Protein AF-A0A8D4UTR4-F1 (afdb_monomer_lite)

Foldseek 3Di:
DDDDDDVVLVPPPPPDDDLVVVLVVCVVVDADAQPFLEEEEFEDDDLVVVLLVLLQVLLCVLVGGYHYQYCDPCNSVSVVNRLRHQFYEYQDADPVCQQVQQVSCVSSVHKYKYKYCNPRSANDQQDKMKIWIDDVVDGDIDIDHLVNLVDDHDHPCRQPVDCPPDPNNSVSRSLLSSLVRCVRSVVDPDSSVSSVSSVVSVVPD

Sequence (205 aa):
MPPFFTEEIMEMDWREETLESLLAYFNKNPKGTPWADIAVYYPAGEVLSAILKKAAMISEKSGLSVFLAPAGDDRPYYLREVFRCRSALWIVRSEEECGKTALFSSRMGRDGVSLYGRDDGGISLSGTNLLSFARKGDTGSTVFSADDLAFPKRSRDEEFSQAEKDEGIEKEQVLLYASLILFAGGKAGTLLGAADLARHYYMGH

Radius of gyration: 16.78 Å; chains: 1; bounding box: 34×41×45 Å

pLDDT: mean 80.29, std 15.5, range [30.42, 96.81]

Secondary structure (DSSP, 8-state):
------HHHHHS-TTS--HHHHHHHHHHS---S-S-SEEEEEE--HHHHHHHHHHHHHHHTTT--EEEEEESTTHHHHHHHHTTSSEEEEE-SSHHHHHHHHHHHHHTTSEEEEEE-SSTTPPPSSSEEEEEEEETTEEEEEEEEGGGGTPPP--HHHHHHHTTT-HHHHHHHHHHHHHHHHHHTTS-SSHHHHHHHHHHHHHT-

Structure (mmCIF, N/CA/C/O backbone):
data_AF-A0A8D4UTR4-F1
#
_entry.id   AF-A0A8D4UTR4-F1
#
loop_
_atom_site.group_PDB
_atom_site.id
_atom_site.type_symbol
_atom_site.label_atom_id
_atom_site.label_alt_id
_atom_site.label_comp_id
_atom_site.label_asym_id
_atom_site.label_entity_id
_atom_site.label_seq_id
_atom_site.pdbx_PDB_ins_code
_atom_site.Cartn_x
_atom_site.Cartn_y
_atom_site.Cartn_z
_atom_site.occupancy
_atom_site.B_iso_or_equiv
_atom_site.auth_seq_id
_atom_site.auth_comp_id
_atom_site.auth_asym_id
_atom_site.auth_atom_id
_atom_site.pdbx_PDB_model_num
ATOM 1 N N . MET A 1 1 ? -6.627 28.796 11.903 1.00 30.42 1 MET A N 1
ATOM 2 C CA . MET A 1 1 ? -5.482 28.242 12.654 1.00 30.42 1 MET A CA 1
ATOM 3 C C . MET A 1 1 ? -5.966 26.942 13.288 1.00 30.42 1 MET A C 1
ATOM 5 O O . MET A 1 1 ? -6.822 27.036 14.160 1.00 30.42 1 MET A O 1
ATOM 9 N N . PRO A 1 2 ? -5.606 25.746 12.791 1.00 32.22 2 PRO A N 1
ATOM 10 C CA . PRO A 1 2 ? -6.054 24.508 13.419 1.00 32.22 2 PRO A CA 1
ATOM 11 C C . PRO A 1 2 ? -5.192 24.197 14.655 1.00 32.22 2 PRO A C 1
ATOM 13 O O . PRO A 1 2 ? -4.030 24.605 14.701 1.00 32.22 2 PRO A O 1
ATOM 16 N N . PRO A 1 3 ? -5.755 23.528 15.675 1.00 42.91 3 PRO A N 1
ATOM 17 C CA . PRO A 1 3 ? -5.177 23.489 17.006 1.00 42.91 3 PRO A CA 1
ATOM 18 C C . PRO A 1 3 ? -3.960 22.557 17.084 1.00 42.91 3 PRO A C 1
ATOM 20 O O . PRO A 1 3 ? -4.050 21.350 16.849 1.00 42.91 3 PRO A O 1
ATOM 23 N N . PHE A 1 4 ? -2.840 23.207 17.400 1.00 43.84 4 PHE A N 1
ATOM 24 C CA . PHE A 1 4 ? -1.796 22.868 18.367 1.00 43.84 4 PHE A CA 1
ATOM 25 C C . PHE A 1 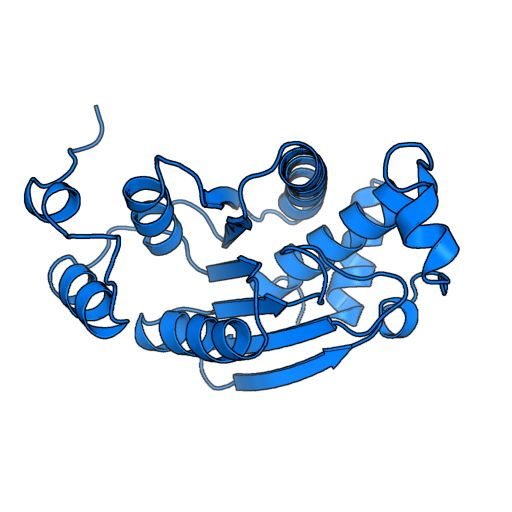4 ? -1.364 21.399 18.496 1.00 43.84 4 PHE A C 1
ATOM 27 O O . PHE A 1 4 ? -2.141 20.490 18.793 1.00 43.84 4 PHE A O 1
ATOM 34 N N . PHE A 1 5 ? -0.056 21.203 18.335 1.00 42.34 5 PHE A N 1
ATOM 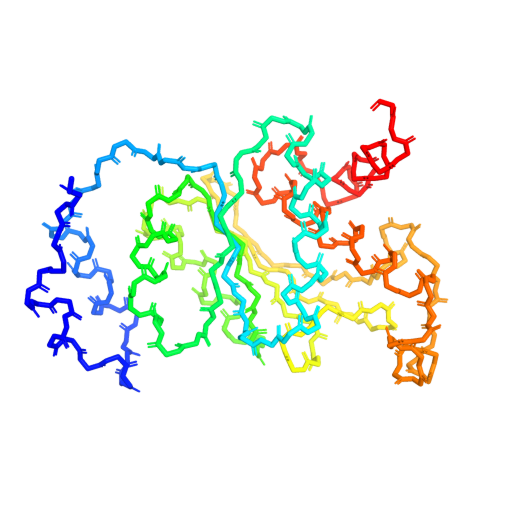35 C CA . PHE A 1 5 ? 0.688 20.181 19.057 1.00 42.34 5 PHE A CA 1
ATOM 36 C C . PHE A 1 5 ? 0.346 20.322 20.546 1.00 42.34 5 PHE A C 1
ATOM 38 O O . PHE A 1 5 ? 0.535 21.393 21.118 1.00 42.34 5 PHE A O 1
ATOM 45 N N . THR A 1 6 ? -0.217 19.290 21.167 1.00 51.28 6 THR A N 1
ATOM 46 C CA . THR A 1 6 ? -0.242 19.218 22.631 1.00 51.28 6 THR A CA 1
ATOM 47 C C . THR A 1 6 ? 1.203 19.009 23.089 1.00 51.28 6 THR A C 1
ATOM 49 O O . THR A 1 6 ? 1.895 18.207 22.464 1.00 51.28 6 THR A O 1
ATOM 52 N N . GLU A 1 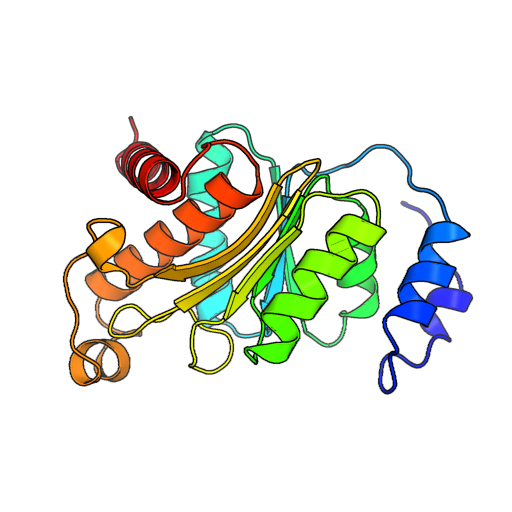7 ? 1.674 19.702 24.132 1.00 49.41 7 GLU A N 1
ATOM 53 C CA . GLU A 1 7 ? 3.044 19.533 24.666 1.00 49.41 7 GLU A CA 1
ATOM 54 C C . GLU A 1 7 ? 3.374 18.046 24.905 1.00 49.41 7 GLU A C 1
ATOM 56 O O . GLU A 1 7 ? 4.440 17.585 24.511 1.00 49.41 7 GLU A O 1
ATOM 61 N N . GLU A 1 8 ? 2.387 17.248 25.333 1.00 48.81 8 GLU A N 1
ATOM 62 C CA . GLU A 1 8 ? 2.489 15.785 25.472 1.00 48.81 8 GLU A CA 1
ATOM 63 C C . GLU A 1 8 ? 2.920 15.033 24.192 1.00 48.81 8 GLU A C 1
ATOM 65 O O . GLU A 1 8 ? 3.603 14.021 24.292 1.00 48.81 8 GLU A O 1
ATOM 70 N N . ILE A 1 9 ? 2.551 15.493 22.984 1.00 48.09 9 ILE A N 1
ATOM 71 C CA . ILE A 1 9 ? 2.989 14.864 21.715 1.00 48.09 9 ILE A CA 1
ATOM 72 C C . ILE A 1 9 ? 4.459 15.164 21.436 1.00 48.09 9 ILE A C 1
ATOM 74 O O . ILE A 1 9 ? 5.150 14.336 20.847 1.00 48.09 9 ILE A O 1
ATOM 78 N N . MET A 1 10 ? 4.925 16.362 21.794 1.00 48.44 10 MET A N 1
ATOM 79 C CA . MET A 1 10 ? 6.309 16.765 21.541 1.00 48.44 10 MET A CA 1
ATOM 80 C C . MET A 1 10 ? 7.269 16.178 22.577 1.00 48.44 10 MET A C 1
ATOM 82 O O . MET A 1 10 ? 8.438 15.975 22.266 1.00 48.44 10 MET A O 1
ATOM 86 N N . GLU A 1 11 ? 6.772 15.902 23.785 1.00 51.41 11 GLU A N 1
ATOM 87 C CA . GLU A 1 11 ? 7.528 15.305 24.891 1.00 51.41 11 GLU A CA 1
ATOM 88 C C . GLU A 1 11 ? 7.588 13.770 24.846 1.00 51.41 11 GLU A C 1
ATOM 90 O O . GLU A 1 11 ? 8.397 13.173 25.556 1.00 51.41 11 GLU A O 1
ATOM 95 N N . MET A 1 12 ? 6.771 13.107 24.015 1.00 54.25 12 MET A N 1
ATOM 96 C CA . MET A 1 12 ? 6.918 11.670 23.768 1.00 54.25 12 MET A CA 1
ATOM 97 C C . MET A 1 12 ? 8.288 11.392 23.138 1.00 54.25 12 MET A C 1
ATOM 99 O O . MET A 1 12 ? 8.630 11.961 22.105 1.00 54.25 12 MET A O 1
ATOM 103 N N . ASP A 1 13 ? 9.080 10.499 23.734 1.00 51.09 13 ASP A N 1
ATOM 104 C CA . ASP A 1 13 ? 10.346 10.074 23.135 1.00 51.09 13 ASP A CA 1
ATOM 105 C C . ASP A 1 13 ? 10.077 9.082 21.994 1.00 51.09 13 ASP A C 1
ATOM 107 O O . ASP A 1 13 ? 10.026 7.864 22.172 1.00 51.09 13 ASP A O 1
ATOM 111 N N . TRP A 1 14 ? 9.873 9.628 20.793 1.00 53.03 14 TRP A N 1
ATOM 112 C CA . TRP A 1 14 ? 9.575 8.895 19.554 1.00 53.03 14 TRP A CA 1
ATOM 113 C C . TRP A 1 14 ? 10.702 7.945 19.097 1.00 53.03 14 TRP A C 1
ATOM 115 O O . TRP A 1 14 ? 10.561 7.271 18.074 1.00 53.03 14 TRP A O 1
ATOM 125 N N . ARG A 1 15 ? 11.843 7.905 19.804 1.00 46.56 15 ARG A N 1
ATOM 126 C CA . ARG A 1 15 ? 12.994 7.042 19.493 1.00 46.56 15 ARG A CA 1
ATOM 127 C C . ARG A 1 15 ? 12.920 5.649 20.130 1.00 46.56 15 ARG A C 1
ATOM 129 O O . ARG A 1 15 ? 13.523 4.734 19.577 1.00 46.56 15 ARG A O 1
ATOM 136 N N . GLU A 1 16 ? 12.167 5.467 21.217 1.00 49.53 16 GLU A N 1
ATOM 137 C CA . GLU A 1 16 ? 12.040 4.189 21.954 1.00 49.53 16 GLU A CA 1
ATOM 138 C C . GLU A 1 16 ? 10.593 3.647 21.982 1.00 49.53 16 GLU A C 1
ATOM 140 O O . GLU A 1 16 ? 10.141 3.050 22.960 1.00 49.53 16 GLU A O 1
ATOM 145 N N . GLU A 1 17 ? 9.821 3.860 20.913 1.00 59.00 17 GLU A N 1
ATOM 146 C CA . GLU A 1 17 ? 8.394 3.524 20.896 1.00 59.00 17 GLU A CA 1
ATOM 147 C C . GLU A 1 17 ? 8.087 2.050 21.192 1.00 59.00 17 GLU A C 1
ATOM 149 O O . GLU A 1 17 ? 8.503 1.130 20.485 1.00 59.00 17 GLU A O 1
ATOM 154 N N . THR A 1 18 ? 7.193 1.841 22.158 1.00 59.53 18 THR A N 1
ATOM 155 C CA . THR A 1 18 ? 6.349 0.651 22.183 1.00 59.53 18 THR A CA 1
ATOM 156 C C . THR A 1 18 ? 4.984 1.001 21.607 1.00 59.53 18 THR A C 1
ATOM 158 O O . THR A 1 18 ? 4.421 2.069 21.856 1.00 59.53 18 THR A O 1
ATOM 161 N N . LEU A 1 19 ? 4.423 0.059 20.850 1.00 59.91 19 LEU A N 1
ATOM 162 C CA . LEU A 1 19 ? 3.068 0.113 20.301 1.00 59.91 19 LEU A CA 1
ATOM 163 C C . LEU A 1 19 ? 2.025 0.571 21.344 1.00 59.91 19 LEU A C 1
ATOM 165 O O . LEU A 1 19 ? 1.048 1.239 21.019 1.00 59.91 19 LEU A O 1
ATOM 169 N N . GLU A 1 20 ? 2.248 0.204 22.605 1.00 64.25 20 GLU A N 1
ATOM 170 C CA . GLU A 1 20 ? 1.384 0.493 23.745 1.00 64.25 20 GLU A CA 1
ATOM 171 C C . GLU A 1 20 ? 1.335 1.980 24.106 1.00 64.25 20 GLU A C 1
ATOM 173 O O . GLU A 1 20 ? 0.243 2.488 24.359 1.00 64.25 20 GLU A O 1
ATOM 178 N N . SER A 1 21 ? 2.460 2.700 24.055 1.00 68.19 21 SER A N 1
ATOM 179 C CA . SER A 1 21 ? 2.502 4.146 24.320 1.00 68.19 21 SER A CA 1
ATOM 180 C C . SER A 1 21 ? 1.667 4.929 23.307 1.00 68.19 21 SER A C 1
ATOM 182 O O . SER A 1 21 ? 0.886 5.805 23.685 1.00 68.19 21 SER A O 1
ATOM 184 N N . LEU A 1 22 ? 1.753 4.554 22.025 1.00 68.00 22 LEU A N 1
ATOM 185 C CA . LEU A 1 22 ? 0.920 5.135 20.971 1.00 68.00 22 LEU A CA 1
ATOM 186 C C . LEU A 1 22 ? -0.563 4.825 21.204 1.00 68.00 22 LEU A C 1
ATOM 188 O O . LEU A 1 22 ? -1.390 5.737 21.188 1.00 68.00 22 LEU A O 1
ATOM 192 N N . LEU A 1 23 ? -0.913 3.562 21.483 1.00 66.06 23 LEU A N 1
ATOM 193 C CA . LEU A 1 23 ? -2.295 3.179 21.801 1.00 66.06 23 LEU A CA 1
ATOM 194 C C . LEU A 1 23 ? -2.852 3.995 22.982 1.00 66.06 23 LEU A C 1
ATOM 196 O O . LEU A 1 23 ? -3.977 4.489 22.911 1.00 66.06 23 LEU A O 1
ATOM 200 N N . ALA A 1 24 ? -2.074 4.166 24.055 1.00 70.06 24 ALA A N 1
ATOM 201 C CA . ALA A 1 24 ? -2.494 4.912 25.240 1.00 70.06 24 ALA A CA 1
ATOM 202 C C . ALA A 1 24 ? -2.747 6.395 24.930 1.00 70.06 24 ALA A C 1
ATOM 204 O O . ALA A 1 24 ? -3.769 6.940 25.358 1.00 70.06 24 ALA A O 1
ATOM 205 N N . TYR A 1 25 ? -1.852 7.034 24.167 1.00 69.00 25 TYR A N 1
ATOM 206 C CA . TYR A 1 25 ? -1.999 8.431 23.759 1.00 69.00 25 TYR A CA 1
ATOM 207 C C . TYR A 1 25 ? -3.291 8.655 22.959 1.00 69.00 25 TYR A C 1
ATOM 209 O O . TYR A 1 25 ? -4.087 9.545 23.273 1.00 69.00 25 TYR A O 1
ATOM 217 N N . PHE A 1 26 ? -3.547 7.814 21.954 1.00 64.62 26 PHE A N 1
ATOM 218 C CA . PHE A 1 26 ? -4.716 7.981 21.089 1.00 64.62 26 PHE A CA 1
ATOM 219 C C . PHE A 1 26 ? -6.034 7.556 21.736 1.00 64.62 26 PHE A C 1
ATOM 221 O O . PHE A 1 26 ? -7.072 8.126 21.404 1.00 64.62 26 PHE A O 1
ATOM 228 N N . ASN A 1 27 ? -6.015 6.611 22.678 1.00 66.44 27 ASN A N 1
ATOM 229 C CA . ASN A 1 27 ? -7.203 6.272 23.464 1.00 66.44 27 ASN A CA 1
ATOM 230 C C . ASN A 1 27 ? -7.635 7.429 24.379 1.00 66.44 27 ASN A C 1
ATOM 232 O O . ASN A 1 27 ? -8.831 7.634 24.575 1.00 66.44 27 ASN A O 1
ATOM 236 N N . LYS A 1 28 ? -6.681 8.202 24.919 1.00 65.56 28 LYS A N 1
ATOM 237 C CA . LYS A 1 28 ? -6.962 9.394 25.741 1.00 65.56 28 LYS A CA 1
ATOM 238 C C . LYS A 1 28 ? -7.425 10.603 24.924 1.00 65.56 28 LYS A C 1
ATOM 240 O O . LYS A 1 28 ? -8.104 11.468 25.467 1.00 65.56 28 LYS A O 1
ATOM 245 N N . ASN A 1 29 ? -7.100 10.640 23.632 1.00 61.38 29 ASN A N 1
ATOM 246 C CA . ASN A 1 29 ? -7.434 11.728 22.713 1.00 61.38 29 ASN A CA 1
ATOM 247 C C . ASN A 1 29 ? -8.330 11.223 21.562 1.00 61.38 29 ASN A C 1
ATOM 249 O O . ASN A 1 29 ? -7.879 11.153 20.410 1.00 61.38 29 ASN A O 1
ATOM 253 N N . PRO A 1 30 ? -9.592 10.835 21.847 1.00 55.16 30 PRO A N 1
ATOM 254 C CA . PRO A 1 30 ? -10.495 10.292 20.841 1.00 55.16 30 PRO A CA 1
ATOM 255 C C . PRO A 1 30 ? -10.793 11.314 19.737 1.00 55.16 30 PRO A C 1
ATOM 257 O O . PRO A 1 30 ? -10.871 12.524 19.946 1.00 55.16 30 PRO A O 1
ATOM 260 N N . LYS A 1 31 ? -10.911 10.795 18.518 1.00 61.16 31 LYS A N 1
ATOM 261 C CA . LYS A 1 31 ? -10.773 11.548 17.267 1.00 61.16 31 LYS A CA 1
ATOM 262 C C . LYS A 1 31 ? -12.034 12.336 16.908 1.00 61.16 31 LYS A C 1
ATOM 264 O O . LYS A 1 31 ? -13.147 11.876 17.140 1.00 61.16 31 LYS A O 1
ATOM 269 N N . GLY A 1 32 ? -11.839 13.478 16.245 1.00 57.75 32 GLY A N 1
ATOM 270 C CA . GLY A 1 32 ? -12.875 14.134 15.438 1.00 57.75 32 GLY A CA 1
ATOM 271 C C . GLY A 1 32 ? -13.121 13.414 14.101 1.00 57.75 32 GLY A C 1
ATOM 272 O O . GLY A 1 32 ? -12.486 12.399 13.810 1.00 57.75 32 GLY A O 1
ATOM 273 N N . THR A 1 33 ? -14.028 13.946 13.276 1.00 60.03 33 THR A N 1
ATOM 274 C CA . THR A 1 33 ? -14.379 13.402 11.949 1.00 60.03 33 THR A CA 1
ATOM 275 C C . THR A 1 33 ? -13.131 13.151 11.087 1.00 60.03 33 THR A C 1
ATOM 277 O O . THR A 1 33 ? -12.269 14.037 11.022 1.00 60.03 33 THR A O 1
ATOM 280 N N . PRO A 1 34 ? -13.007 11.980 10.423 1.00 70.50 34 PRO A N 1
ATOM 281 C CA . PRO A 1 34 ? -11.917 11.735 9.486 1.00 70.50 34 PRO A CA 1
ATOM 282 C C . PRO A 1 34 ? -11.878 12.797 8.390 1.00 70.50 34 PRO A C 1
ATOM 284 O O . PRO A 1 34 ? -12.927 13.190 7.885 1.00 70.50 34 PRO A O 1
ATOM 287 N N . TRP A 1 35 ? -10.682 13.263 8.030 1.00 77.44 35 TRP A N 1
ATOM 288 C CA . TRP A 1 35 ? -10.518 14.301 7.005 1.00 77.44 35 TRP A CA 1
ATOM 289 C C . TRP A 1 35 ? -10.037 13.756 5.653 1.00 77.44 35 TRP A C 1
ATOM 291 O O . TRP A 1 35 ? -10.172 14.451 4.651 1.00 77.44 35 TRP A O 1
ATOM 301 N N . ALA A 1 36 ? -9.529 12.518 5.629 1.00 86.50 36 ALA A N 1
ATOM 302 C CA . ALA A 1 36 ? -9.219 11.765 4.419 1.00 86.50 36 ALA A CA 1
ATOM 303 C C . ALA A 1 36 ? -9.601 10.278 4.572 1.00 86.50 36 ALA A C 1
ATOM 305 O O . ALA A 1 36 ? -9.676 9.742 5.688 1.00 86.50 36 ALA A O 1
ATOM 306 N N . ASP A 1 37 ? -9.841 9.598 3.452 1.00 91.12 37 ASP A N 1
ATOM 307 C CA . ASP A 1 37 ? -10.258 8.193 3.415 1.00 91.12 37 ASP A CA 1
ATOM 308 C C . ASP A 1 37 ? -9.098 7.246 3.725 1.00 91.12 37 ASP A C 1
ATOM 310 O O . ASP A 1 37 ? -9.266 6.244 4.429 1.00 91.12 37 ASP A O 1
ATOM 314 N N . ILE A 1 38 ? -7.903 7.573 3.239 1.00 93.88 38 ILE A N 1
ATOM 315 C CA . ILE A 1 38 ? -6.713 6.749 3.417 1.00 93.88 38 ILE A CA 1
ATOM 316 C C . ILE A 1 38 ? -5.480 7.609 3.651 1.00 93.88 38 ILE A C 1
ATOM 318 O O . ILE A 1 38 ? -5.246 8.591 2.950 1.00 93.88 38 ILE A O 1
ATOM 322 N N . ALA A 1 39 ? -4.664 7.198 4.616 1.00 93.31 39 ALA A N 1
ATOM 323 C CA . ALA A 1 39 ? -3.285 7.644 4.711 1.00 93.31 39 ALA A CA 1
ATOM 324 C C . ALA A 1 39 ? -2.333 6.593 4.137 1.00 93.31 39 ALA A C 1
ATOM 326 O O . ALA A 1 39 ? -2.516 5.400 4.370 1.00 93.31 39 ALA A O 1
ATOM 327 N N . VAL A 1 40 ? -1.286 7.033 3.449 1.00 94.38 40 VAL A N 1
ATOM 328 C CA . VAL A 1 40 ? -0.159 6.194 3.039 1.00 94.38 40 VAL A CA 1
ATOM 329 C C . VAL A 1 40 ? 1.053 6.638 3.838 1.00 94.38 40 VAL A C 1
ATOM 331 O O . VAL A 1 40 ? 1.574 7.726 3.603 1.00 94.38 40 VAL A O 1
ATOM 334 N N . TYR A 1 41 ? 1.483 5.816 4.789 1.00 91.38 41 TYR A N 1
ATOM 335 C CA . TYR A 1 41 ? 2.695 6.047 5.565 1.00 91.38 41 TYR A CA 1
ATOM 336 C C . TYR A 1 41 ? 3.859 5.288 4.935 1.00 91.38 41 TYR A C 1
ATOM 338 O O . TYR A 1 41 ? 3.740 4.087 4.698 1.00 91.38 41 TYR A O 1
ATOM 346 N N . TYR A 1 42 ? 4.966 5.969 4.640 1.00 89.62 42 TYR A N 1
ATOM 347 C CA . TYR A 1 42 ? 6.057 5.384 3.856 1.00 89.62 42 TYR A CA 1
ATOM 348 C C . TYR A 1 42 ? 7.429 5.934 4.239 1.00 89.62 42 TYR A C 1
ATOM 350 O O . TYR A 1 42 ? 7.515 7.069 4.704 1.00 89.62 42 TYR A O 1
ATOM 358 N N . PRO A 1 43 ? 8.525 5.185 4.028 1.00 85.12 43 PRO A N 1
ATOM 359 C CA . PRO A 1 43 ? 9.874 5.681 4.273 1.00 85.12 43 PRO A CA 1
ATOM 360 C C . PRO A 1 43 ? 10.167 6.934 3.449 1.00 85.12 43 PRO A C 1
ATOM 362 O O . PRO A 1 43 ? 9.899 6.967 2.250 1.00 85.12 43 PRO A O 1
ATOM 365 N N . ALA A 1 44 ? 10.709 7.976 4.083 1.00 80.81 44 ALA A N 1
ATOM 366 C CA . ALA A 1 44 ? 11.043 9.202 3.370 1.00 80.81 44 ALA A CA 1
ATOM 367 C C . ALA A 1 44 ? 12.092 8.930 2.274 1.00 80.81 44 ALA A C 1
ATOM 369 O O . ALA A 1 44 ? 13.125 8.315 2.530 1.00 80.81 44 ALA A O 1
ATOM 370 N N . GLY A 1 45 ? 11.810 9.403 1.061 1.00 82.69 45 GLY A N 1
ATOM 371 C CA . GLY A 1 45 ? 12.680 9.291 -0.107 1.00 82.69 45 GLY A CA 1
ATOM 372 C C . GLY A 1 45 ? 12.037 9.967 -1.316 1.00 82.69 45 GLY A C 1
ATOM 373 O O . GLY A 1 45 ? 10.823 9.864 -1.509 1.00 82.69 45 GLY A O 1
ATOM 374 N N . GLU A 1 46 ? 12.823 10.694 -2.112 1.00 81.06 46 GLU A N 1
ATOM 375 C CA . GLU A 1 46 ? 12.297 11.517 -3.212 1.00 81.06 46 GLU A CA 1
ATOM 376 C C . GLU A 1 46 ? 11.621 10.676 -4.301 1.00 81.06 46 GLU A C 1
ATOM 378 O O . GLU A 1 46 ? 10.498 10.985 -4.704 1.00 81.06 46 GLU A O 1
ATOM 383 N N . VAL A 1 47 ? 12.257 9.571 -4.706 1.00 83.62 47 VAL A N 1
ATOM 384 C CA . VAL A 1 47 ? 11.752 8.662 -5.749 1.00 83.62 47 VAL A CA 1
ATOM 385 C C . VAL A 1 47 ? 10.422 8.030 -5.333 1.00 83.62 47 VAL A C 1
ATOM 387 O O . VAL A 1 47 ? 9.417 8.179 -6.028 1.00 83.62 47 VAL A O 1
ATOM 390 N N . LEU A 1 48 ? 10.371 7.401 -4.152 1.00 84.56 48 LEU A N 1
ATOM 391 C CA . LEU A 1 48 ? 9.144 6.786 -3.639 1.00 84.56 48 LEU A CA 1
ATOM 392 C C . LEU A 1 48 ? 8.028 7.825 -3.448 1.00 84.56 48 LEU A C 1
ATOM 394 O O . LEU A 1 48 ? 6.877 7.573 -3.792 1.00 84.56 48 LEU A O 1
ATOM 398 N N . SER A 1 49 ? 8.365 9.024 -2.966 1.00 88.75 49 SER A N 1
ATOM 399 C CA . SER A 1 49 ? 7.411 10.129 -2.832 1.00 88.75 49 SER A CA 1
ATOM 400 C C . SER A 1 49 ? 6.818 10.549 -4.185 1.00 88.75 49 SER A C 1
ATOM 402 O O . SER A 1 49 ? 5.611 10.770 -4.284 1.00 88.75 49 SER A O 1
ATOM 404 N N . ALA A 1 50 ? 7.629 10.628 -5.245 1.00 88.81 50 ALA A N 1
ATOM 405 C CA . ALA A 1 50 ? 7.159 10.960 -6.590 1.00 88.81 50 ALA A CA 1
ATOM 406 C C . ALA A 1 50 ? 6.220 9.882 -7.161 1.00 88.81 50 ALA A C 1
ATOM 408 O O . ALA A 1 50 ? 5.142 10.211 -7.667 1.00 88.81 50 ALA A O 1
ATOM 409 N N . ILE A 1 51 ? 6.583 8.606 -7.008 1.00 90.75 51 ILE A N 1
ATOM 410 C CA . ILE A 1 51 ? 5.759 7.461 -7.422 1.00 90.75 51 ILE A CA 1
ATOM 411 C C . ILE A 1 51 ? 4.422 7.461 -6.671 1.00 90.75 51 ILE A C 1
ATOM 413 O O . ILE A 1 51 ? 3.358 7.364 -7.288 1.00 90.75 51 ILE A O 1
ATOM 417 N N . LEU A 1 52 ? 4.450 7.635 -5.346 1.00 93.31 52 LEU A N 1
ATOM 418 C CA . LEU A 1 52 ? 3.247 7.642 -4.513 1.00 93.31 52 LEU A CA 1
ATOM 419 C C . LEU A 1 52 ? 2.327 8.828 -4.809 1.00 93.31 52 LEU A C 1
ATOM 421 O O . LEU A 1 52 ? 1.112 8.662 -4.769 1.00 93.31 52 LEU A O 1
ATOM 425 N N . LYS A 1 53 ? 2.866 9.999 -5.172 1.00 94.75 53 LYS A N 1
ATOM 426 C CA . LYS A 1 53 ? 2.053 11.134 -5.645 1.00 94.75 53 LYS A CA 1
ATOM 427 C C . LYS A 1 53 ? 1.291 10.783 -6.920 1.00 94.75 53 LYS A C 1
ATOM 429 O O . LYS A 1 53 ? 0.086 11.012 -6.984 1.00 94.75 53 LYS A O 1
ATOM 434 N N . LYS A 1 54 ? 1.957 10.173 -7.906 1.00 95.31 54 LYS A N 1
ATOM 435 C CA . LYS A 1 54 ? 1.300 9.710 -9.140 1.00 95.31 54 LYS A CA 1
ATOM 436 C C . LYS A 1 54 ? 0.242 8.638 -8.839 1.00 95.31 54 LYS A C 1
ATOM 438 O O . LYS A 1 54 ? -0.872 8.712 -9.354 1.00 95.31 54 LYS A O 1
ATOM 443 N N . ALA A 1 55 ? 0.557 7.682 -7.965 1.00 96.31 55 ALA A N 1
ATOM 444 C CA . ALA A 1 55 ? -0.364 6.625 -7.548 1.00 96.31 55 ALA A CA 1
ATOM 445 C C . ALA A 1 55 ? -1.597 7.167 -6.800 1.00 96.31 55 ALA A C 1
ATOM 447 O O . ALA A 1 55 ? -2.723 6.717 -7.041 1.00 96.31 55 ALA A O 1
ATOM 448 N N . ALA A 1 56 ? -1.401 8.159 -5.927 1.00 96.69 56 ALA A N 1
ATOM 449 C CA . ALA A 1 56 ? -2.474 8.855 -5.229 1.00 96.69 56 ALA A CA 1
ATOM 450 C C . ALA A 1 56 ? -3.406 9.552 -6.225 1.00 96.69 56 ALA A C 1
ATOM 452 O O . ALA A 1 56 ? -4.598 9.271 -6.208 1.00 96.69 56 ALA A O 1
ATOM 453 N N . MET A 1 57 ? -2.869 10.330 -7.173 1.00 96.19 57 MET A N 1
ATOM 454 C CA . MET A 1 57 ? -3.673 11.007 -8.203 1.00 96.19 57 MET A CA 1
ATOM 455 C C . MET A 1 57 ? -4.542 10.039 -9.023 1.00 96.19 57 MET A C 1
ATOM 457 O O . MET A 1 57 ? -5.673 10.365 -9.377 1.00 96.19 57 MET A O 1
ATOM 461 N N . ILE A 1 58 ? -4.036 8.840 -9.335 1.00 96.06 58 ILE A N 1
ATOM 462 C CA . ILE A 1 58 ? -4.824 7.791 -10.007 1.00 96.06 58 ILE A CA 1
ATOM 463 C C . ILE A 1 58 ? -5.941 7.295 -9.087 1.00 96.06 58 ILE A C 1
ATOM 465 O O . ILE A 1 58 ? -7.089 7.180 -9.509 1.00 96.06 58 ILE A O 1
ATOM 469 N N . SER A 1 59 ? -5.612 7.019 -7.826 1.00 96.31 59 SER A N 1
ATOM 470 C CA . SER A 1 59 ? -6.552 6.484 -6.837 1.00 96.31 59 SER A CA 1
ATOM 471 C C . SER A 1 59 ? -7.666 7.478 -6.494 1.00 96.31 59 SER A C 1
ATOM 473 O O . SER A 1 59 ? -8.814 7.074 -6.298 1.00 96.31 59 SER A O 1
ATOM 475 N N . GLU A 1 60 ? -7.365 8.777 -6.479 1.00 95.62 60 GLU A N 1
ATOM 476 C CA . GLU A 1 60 ? -8.319 9.861 -6.218 1.00 95.62 60 GLU A CA 1
ATOM 477 C C . GLU A 1 60 ? -9.422 9.953 -7.282 1.00 95.62 60 GLU A C 1
ATOM 479 O O . GLU A 1 60 ? -10.541 10.361 -6.968 1.00 95.62 60 GLU A O 1
ATOM 484 N N . LYS A 1 61 ? -9.189 9.457 -8.509 1.00 95.19 61 LYS A N 1
ATOM 485 C CA . LYS A 1 61 ? -10.242 9.337 -9.539 1.00 95.19 61 LYS A CA 1
ATOM 486 C C . LYS A 1 61 ? -11.398 8.422 -9.117 1.00 95.19 61 LYS A C 1
ATOM 488 O O . LYS A 1 61 ? -12.506 8.574 -9.615 1.00 95.19 61 LYS A O 1
ATOM 493 N N . SER A 1 62 ? -11.177 7.522 -8.154 1.00 92.62 62 SER A N 1
ATOM 494 C CA . SER A 1 62 ? -12.233 6.693 -7.550 1.00 92.62 62 SER A CA 1
ATOM 495 C C . SER A 1 62 ? -13.078 7.423 -6.490 1.00 92.62 62 SER A C 1
ATOM 497 O O . SER A 1 62 ? -13.950 6.816 -5.851 1.00 92.62 62 SER A O 1
ATOM 499 N N . GLY A 1 63 ? -12.783 8.701 -6.235 1.00 92.62 63 GLY A N 1
ATOM 500 C CA . GLY A 1 63 ? -13.352 9.485 -5.144 1.00 92.62 63 GLY A CA 1
ATOM 501 C C . GLY A 1 63 ? -12.780 9.134 -3.768 1.00 92.62 63 GLY A C 1
ATOM 502 O O . GLY A 1 63 ? -13.471 9.340 -2.776 1.00 92.62 63 GLY A O 1
ATOM 503 N N . LEU A 1 64 ? -11.583 8.535 -3.693 1.00 93.69 64 LEU A N 1
ATOM 504 C CA . LEU A 1 64 ? -10.810 8.483 -2.445 1.00 93.69 64 LEU A CA 1
ATOM 505 C C . LEU A 1 64 ? -10.123 9.825 -2.222 1.00 93.69 64 LEU A C 1
ATOM 507 O O . LEU A 1 64 ? -9.575 10.391 -3.157 1.00 93.69 64 LEU A O 1
ATOM 511 N N . SER A 1 65 ? -10.073 10.278 -0.979 1.00 94.31 65 SER A N 1
ATOM 512 C CA . SER A 1 65 ? -9.127 11.304 -0.536 1.00 94.31 65 SER A CA 1
ATOM 513 C C . SER A 1 65 ? -7.883 10.636 0.060 1.00 94.31 65 SER A C 1
ATOM 515 O O . SER A 1 65 ? -7.997 9.814 0.975 1.00 94.31 65 SER A O 1
ATOM 517 N N . VAL A 1 66 ? -6.698 10.954 -0.476 1.00 95.19 66 VAL A N 1
ATOM 518 C CA . VAL A 1 66 ? -5.433 10.292 -0.117 1.00 95.19 66 VAL A CA 1
ATOM 519 C C . VAL A 1 66 ? -4.501 11.268 0.598 1.00 95.19 66 VAL A C 1
ATOM 521 O O . VAL A 1 66 ? -4.161 12.324 0.075 1.00 95.19 66 VAL A O 1
ATOM 524 N N . PHE A 1 67 ? -4.033 10.894 1.787 1.00 94.31 67 PHE A N 1
ATOM 525 C CA . PHE A 1 67 ? -3.004 11.626 2.521 1.00 94.31 67 PHE A CA 1
ATOM 526 C C . PHE A 1 67 ? -1.664 10.889 2.454 1.00 94.31 67 PHE A C 1
ATOM 528 O O . PHE A 1 67 ? -1.560 9.745 2.889 1.00 94.31 67 PHE A O 1
ATOM 535 N N . LEU A 1 68 ? -0.625 11.537 1.928 1.00 93.31 68 LEU A N 1
ATOM 536 C CA . LEU A 1 68 ? 0.729 10.981 1.888 1.00 93.31 68 LEU A CA 1
ATOM 537 C C . LEU A 1 68 ? 1.524 11.438 3.116 1.00 93.31 68 LEU A C 1
ATOM 539 O O . LEU A 1 68 ? 1.644 12.634 3.373 1.00 93.31 68 LEU A O 1
ATOM 543 N N . ALA A 1 69 ? 2.072 10.475 3.854 1.00 90.88 69 ALA A N 1
ATOM 544 C CA . ALA A 1 69 ? 2.718 10.668 5.144 1.00 90.88 69 ALA A CA 1
ATOM 545 C C . ALA A 1 69 ? 4.153 10.093 5.151 1.00 90.88 69 ALA A C 1
ATOM 547 O O . ALA A 1 69 ? 4.353 8.935 5.529 1.00 90.88 69 ALA A O 1
ATOM 548 N N . PRO A 1 70 ? 5.170 10.861 4.720 1.00 88.69 70 PRO A N 1
ATOM 549 C CA . PRO A 1 70 ? 6.557 10.408 4.747 1.00 88.69 70 PRO A CA 1
ATOM 550 C C . PRO A 1 70 ? 7.089 10.262 6.184 1.00 88.69 70 PRO A C 1
ATOM 552 O O . PRO A 1 70 ? 6.946 11.152 7.022 1.00 88.69 70 PRO A O 1
ATOM 555 N N . ALA A 1 71 ? 7.782 9.158 6.451 1.00 79.06 71 ALA A N 1
ATOM 556 C CA . ALA A 1 71 ? 8.482 8.865 7.697 1.00 79.06 71 ALA A CA 1
ATOM 557 C C . ALA A 1 71 ? 9.816 9.634 7.755 1.00 79.06 71 ALA A C 1
ATOM 559 O O . ALA A 1 71 ? 10.889 9.042 7.630 1.00 79.06 71 ALA A O 1
ATOM 560 N N . GLY A 1 72 ? 9.731 10.960 7.878 1.00 72.12 72 GLY A N 1
ATOM 561 C CA . GLY A 1 72 ? 10.866 11.883 8.001 1.00 72.12 72 GLY A CA 1
ATOM 562 C C . GLY A 1 72 ? 10.959 12.524 9.387 1.00 72.12 72 GLY A C 1
ATOM 563 O O . GLY A 1 72 ? 10.454 11.969 10.362 1.00 72.12 72 GLY A O 1
ATOM 564 N N . ASP A 1 73 ? 11.575 13.701 9.467 1.00 64.00 73 ASP A N 1
ATOM 565 C CA . ASP A 1 73 ? 11.772 14.433 10.730 1.00 64.00 73 ASP A CA 1
ATOM 566 C C . ASP A 1 73 ? 10.443 14.844 11.391 1.00 64.00 73 ASP A C 1
ATOM 568 O O . ASP A 1 73 ? 10.312 14.817 12.613 1.00 64.00 73 ASP A O 1
ATOM 572 N N . ASP A 1 74 ? 9.402 15.088 10.590 1.00 68.50 74 ASP A N 1
ATOM 573 C CA . ASP A 1 74 ? 8.046 15.411 11.056 1.00 68.50 74 ASP A CA 1
ATOM 574 C C . ASP A 1 74 ? 7.197 14.167 11.394 1.00 68.50 74 ASP A C 1
ATOM 576 O O . ASP A 1 74 ? 5.962 14.223 11.431 1.00 68.50 74 ASP A O 1
ATOM 580 N N . ARG A 1 75 ? 7.828 13.009 11.626 1.00 70.88 75 ARG A N 1
ATOM 581 C CA . ARG A 1 75 ? 7.145 11.737 11.923 1.00 70.88 75 ARG A CA 1
ATOM 582 C C . ARG A 1 75 ? 6.021 11.851 12.970 1.00 70.88 75 ARG A C 1
ATOM 584 O O . ARG A 1 75 ? 4.949 11.309 12.692 1.00 70.88 75 ARG A O 1
ATOM 591 N N . PRO A 1 76 ? 6.182 12.554 14.112 1.00 69.19 76 PRO A N 1
ATOM 592 C CA . PRO A 1 76 ? 5.112 12.705 15.106 1.00 69.19 76 PRO A CA 1
ATOM 593 C C . PRO A 1 76 ? 3.830 13.320 14.531 1.00 69.19 76 PRO A C 1
ATOM 595 O O . PRO A 1 76 ? 2.717 12.858 14.795 1.00 69.19 76 PRO A O 1
ATOM 598 N N . TYR A 1 77 ? 3.990 14.354 13.702 1.00 70.75 77 TYR A N 1
ATOM 599 C CA . TYR A 1 77 ? 2.884 15.026 13.031 1.00 70.75 77 TYR A CA 1
ATOM 600 C C . TYR A 1 77 ? 2.194 14.082 12.042 1.00 70.75 77 TYR A C 1
ATOM 602 O O . TYR A 1 77 ? 0.975 13.907 12.091 1.00 70.75 77 TYR A O 1
ATOM 610 N N . TYR A 1 78 ? 2.972 13.420 11.186 1.00 77.50 78 TYR A N 1
ATOM 611 C CA . TYR A 1 78 ? 2.434 12.516 10.173 1.00 77.50 78 TYR A CA 1
ATOM 612 C C . TYR A 1 78 ? 1.711 11.319 10.774 1.00 77.50 78 TYR A C 1
ATOM 614 O O . TYR A 1 78 ? 0.624 10.980 10.311 1.00 77.50 78 TYR A O 1
ATOM 622 N N . LEU A 1 79 ? 2.254 10.719 11.834 1.00 76.44 79 LEU A N 1
ATOM 623 C CA . LEU A 1 79 ? 1.583 9.640 12.548 1.00 76.44 79 LEU A CA 1
ATOM 624 C C . LEU A 1 79 ? 0.235 10.118 13.087 1.00 76.44 79 LEU A C 1
ATOM 626 O O . LEU A 1 79 ? -0.784 9.498 12.784 1.00 76.44 79 LEU A O 1
ATOM 630 N N . ARG A 1 80 ? 0.180 11.262 13.784 1.00 75.00 80 ARG A N 1
ATOM 631 C CA . ARG A 1 80 ? -1.089 11.848 14.256 1.00 75.00 80 ARG A CA 1
ATOM 632 C C . ARG A 1 80 ? -2.117 11.986 13.128 1.00 75.00 80 ARG A C 1
ATOM 634 O O . ARG A 1 80 ? -3.278 11.628 13.324 1.00 75.00 80 ARG A O 1
ATOM 641 N N . GLU A 1 81 ? -1.713 12.477 11.961 1.00 78.12 81 GLU A N 1
ATOM 642 C CA . GLU A 1 81 ? -2.615 12.680 10.821 1.00 78.12 81 GLU A CA 1
ATOM 643 C C . GLU A 1 81 ? -3.021 11.371 10.121 1.00 78.12 81 GLU A C 1
ATOM 645 O O . GLU A 1 81 ? -4.192 11.203 9.766 1.00 78.12 81 GLU A O 1
ATOM 650 N N . VAL A 1 82 ? -2.126 10.382 10.032 1.00 81.50 82 VAL A N 1
ATOM 651 C CA . VAL A 1 82 ? -2.461 9.000 9.631 1.00 81.50 82 VAL A CA 1
ATOM 652 C C . VAL A 1 82 ? -3.558 8.460 10.545 1.00 81.50 82 VAL A C 1
ATOM 654 O O . VAL A 1 82 ? -4.586 7.944 10.094 1.00 81.50 82 VAL A O 1
ATOM 657 N N . PHE A 1 83 ? -3.413 8.695 11.850 1.00 77.94 83 PHE A N 1
ATOM 658 C CA . PHE A 1 83 ? -4.435 8.368 12.828 1.00 77.94 83 PHE A CA 1
ATOM 659 C C . PHE A 1 83 ? -5.675 9.251 12.749 1.00 77.94 83 PHE A C 1
ATOM 661 O O . PHE A 1 83 ? -6.589 9.014 13.520 1.00 77.94 83 PHE A O 1
ATOM 668 N N . ARG A 1 84 ? -5.819 10.191 11.823 1.00 80.25 84 ARG A N 1
ATOM 669 C CA . ARG A 1 84 ? -7.094 10.877 11.566 1.00 80.25 84 ARG A CA 1
ATOM 670 C C . ARG A 1 84 ? -7.782 10.402 10.290 1.00 80.25 84 ARG A C 1
ATOM 672 O O . ARG A 1 84 ? -8.969 10.655 10.149 1.00 80.25 84 ARG A O 1
ATOM 679 N N . CYS A 1 85 ? -7.121 9.615 9.446 1.00 86.00 85 CYS A N 1
ATOM 680 C CA . CYS A 1 85 ? -7.722 9.049 8.229 1.00 86.00 85 CYS A CA 1
ATOM 681 C C . CYS A 1 85 ? -8.642 7.852 8.526 1.00 86.00 85 CYS A C 1
ATOM 683 O O . CYS A 1 85 ? -8.588 7.306 9.621 1.00 86.00 85 CYS A O 1
ATOM 685 N N . ARG A 1 86 ? -9.516 7.415 7.617 1.00 87.31 86 ARG A N 1
ATOM 686 C CA . ARG A 1 86 ? -10.372 6.234 7.879 1.00 87.31 86 ARG A CA 1
ATOM 687 C C . ARG A 1 86 ? -9.586 4.915 7.855 1.00 87.31 86 ARG A C 1
ATOM 689 O O . ARG A 1 86 ? -9.822 4.052 8.700 1.00 87.31 86 ARG A O 1
ATOM 696 N N . SER A 1 87 ? -8.658 4.786 6.917 1.00 90.88 87 SER A N 1
ATOM 697 C CA . SER A 1 87 ? -7.796 3.616 6.719 1.00 90.88 87 SER A CA 1
ATOM 698 C C . SER A 1 87 ? -6.332 4.040 6.591 1.00 90.88 87 SER A C 1
ATOM 700 O O . SER A 1 87 ? -6.036 5.228 6.413 1.00 90.88 87 SER A O 1
ATOM 702 N N . ALA A 1 88 ? -5.412 3.084 6.703 1.00 91.44 88 ALA A N 1
ATOM 703 C CA . ALA A 1 88 ? -3.988 3.330 6.502 1.00 91.44 88 ALA A CA 1
ATOM 704 C C . ALA A 1 88 ? -3.322 2.210 5.693 1.00 91.44 88 ALA A C 1
ATOM 706 O O . ALA A 1 88 ? -3.547 1.027 5.960 1.00 91.44 88 ALA A O 1
ATOM 707 N N . LEU A 1 89 ? -2.479 2.610 4.741 1.00 94.25 89 LEU A N 1
ATOM 708 C CA . LEU A 1 89 ? -1.493 1.772 4.070 1.00 94.25 89 LEU A CA 1
ATOM 709 C C . LEU A 1 89 ? -0.106 2.092 4.640 1.00 94.25 89 LEU A C 1
ATOM 711 O O . LEU A 1 89 ? 0.362 3.223 4.529 1.00 94.25 89 LEU A O 1
ATOM 715 N N . TRP A 1 90 ? 0.553 1.099 5.226 1.00 92.69 90 TRP A N 1
ATOM 716 C CA . TRP A 1 90 ? 1.881 1.216 5.822 1.00 92.69 90 TRP A CA 1
ATOM 717 C C . TRP A 1 90 ? 2.913 0.537 4.932 1.00 92.69 90 TRP A C 1
ATOM 719 O O . TRP A 1 90 ? 2.905 -0.682 4.796 1.00 92.69 90 TRP A O 1
ATOM 729 N N . ILE A 1 91 ? 3.824 1.299 4.346 1.00 91.94 91 ILE A N 1
ATOM 730 C CA . ILE A 1 91 ? 4.982 0.743 3.656 1.00 91.94 91 ILE A CA 1
ATOM 731 C C . ILE A 1 91 ? 6.100 0.624 4.691 1.00 91.94 91 ILE A C 1
ATOM 733 O O . ILE A 1 91 ? 6.529 1.621 5.273 1.00 91.94 91 ILE A O 1
ATOM 737 N N . VAL A 1 92 ? 6.511 -0.606 4.982 1.00 87.81 92 VAL A N 1
ATOM 738 C CA . VAL A 1 92 ? 7.395 -0.932 6.109 1.00 87.81 92 VAL A CA 1
ATOM 739 C C . VAL A 1 92 ? 8.723 -1.516 5.635 1.00 87.81 92 VAL A C 1
ATOM 741 O O . VAL A 1 92 ? 8.881 -1.856 4.462 1.00 87.81 92 VAL A O 1
ATOM 744 N N . ARG A 1 93 ? 9.695 -1.635 6.545 1.00 84.38 93 ARG A N 1
ATOM 745 C CA . ARG A 1 93 ? 11.070 -2.047 6.221 1.00 84.38 93 ARG A CA 1
ATOM 746 C C . ARG A 1 93 ? 11.386 -3.496 6.584 1.00 84.38 93 ARG A C 1
ATOM 748 O O . ARG A 1 93 ? 12.472 -3.968 6.264 1.00 84.38 93 ARG A O 1
ATOM 755 N N . SER A 1 94 ? 10.469 -4.209 7.238 1.00 84.25 94 SER A N 1
ATOM 756 C CA . SER A 1 94 ? 10.664 -5.618 7.589 1.00 84.25 94 SER A CA 1
ATOM 757 C C . SER A 1 94 ? 9.371 -6.435 7.570 1.00 84.25 94 SER A C 1
ATOM 759 O O . SER A 1 94 ? 8.264 -5.903 7.701 1.00 84.25 94 SER A O 1
ATOM 761 N N . GLU A 1 95 ? 9.516 -7.758 7.452 1.00 85.81 95 GLU A N 1
ATOM 762 C CA . GLU A 1 95 ? 8.399 -8.711 7.540 1.00 85.81 95 GLU A CA 1
ATOM 763 C C . GLU A 1 95 ? 7.685 -8.621 8.899 1.00 85.81 95 GLU A C 1
ATOM 765 O O . GLU A 1 95 ? 6.456 -8.660 8.977 1.00 85.81 95 GLU A O 1
ATOM 770 N N . GLU A 1 96 ? 8.455 -8.429 9.972 1.00 84.56 96 GLU A N 1
ATOM 771 C CA . GLU A 1 96 ? 7.943 -8.294 11.334 1.00 84.56 96 GLU A CA 1
ATOM 772 C C . GLU A 1 96 ? 7.104 -7.019 11.512 1.00 84.56 96 GLU A C 1
ATOM 774 O O . GLU A 1 96 ? 6.003 -7.063 12.075 1.00 84.56 96 GLU A O 1
ATOM 779 N N . GLU A 1 97 ? 7.587 -5.883 10.997 1.00 84.12 97 GLU A N 1
ATOM 780 C CA . GLU A 1 97 ? 6.833 -4.625 10.995 1.00 84.12 97 GLU A CA 1
ATOM 781 C C . GLU A 1 97 ? 5.523 -4.759 10.218 1.00 84.12 97 GLU A C 1
ATOM 783 O O . GLU A 1 97 ? 4.509 -4.187 10.627 1.00 84.12 97 GLU A O 1
ATOM 788 N N . CYS A 1 98 ? 5.516 -5.540 9.134 1.00 87.06 98 CYS A N 1
ATOM 789 C CA . CYS A 1 98 ? 4.342 -5.721 8.289 1.00 87.06 98 CYS A CA 1
ATOM 790 C C . CYS A 1 98 ? 3.183 -6.308 9.108 1.00 87.06 98 CYS A C 1
ATOM 792 O O . CYS A 1 98 ? 2.121 -5.693 9.213 1.00 87.06 98 CYS A O 1
ATOM 794 N N . GLY A 1 99 ? 3.399 -7.421 9.812 1.00 85.50 99 GLY A N 1
ATOM 795 C CA . GLY A 1 99 ? 2.359 -8.005 10.668 1.00 85.50 99 GLY A CA 1
ATOM 796 C C . GLY A 1 99 ? 1.927 -7.081 11.817 1.00 85.50 99 GLY A C 1
ATOM 797 O O . GLY A 1 99 ? 0.732 -6.896 12.067 1.00 85.50 99 GLY A O 1
ATOM 798 N N . LYS A 1 100 ? 2.892 -6.457 12.507 1.00 84.56 100 LYS A N 1
ATOM 799 C CA . LYS A 1 100 ? 2.627 -5.602 13.680 1.00 84.56 100 LYS A CA 1
ATOM 800 C C . LYS A 1 100 ? 1.793 -4.364 13.338 1.00 84.56 100 LYS A C 1
ATOM 802 O O . LYS A 1 100 ? 0.851 -4.044 14.064 1.00 84.56 100 LYS A O 1
ATOM 807 N N . THR A 1 101 ? 2.116 -3.677 12.245 1.00 83.31 101 THR A N 1
ATOM 808 C CA . THR A 1 101 ? 1.482 -2.400 11.858 1.00 83.31 101 THR A CA 1
ATOM 809 C C . THR A 1 101 ? 0.035 -2.565 11.390 1.00 83.31 101 THR A C 1
ATOM 811 O O . THR A 1 101 ? -0.830 -1.758 11.759 1.00 83.31 101 THR A O 1
ATOM 814 N N . ALA A 1 102 ? -0.271 -3.643 10.660 1.00 85.06 102 ALA A N 1
ATOM 815 C CA . ALA A 1 102 ? -1.646 -3.985 10.300 1.00 85.06 102 ALA A CA 1
ATOM 816 C C . ALA A 1 102 ? -2.500 -4.214 11.559 1.00 85.06 102 ALA A C 1
ATOM 818 O O . ALA A 1 102 ? -3.513 -3.540 11.759 1.00 85.06 102 ALA A O 1
ATOM 819 N N . LEU A 1 103 ? -2.046 -5.092 12.463 1.00 82.00 103 LEU A N 1
ATOM 820 C CA . LEU A 1 103 ? -2.749 -5.393 13.716 1.00 82.00 103 LEU A CA 1
ATOM 821 C C . LEU A 1 103 ? -2.930 -4.159 14.602 1.00 82.00 103 LEU A C 1
ATOM 823 O O . LEU A 1 103 ? -3.977 -3.975 15.221 1.00 82.00 103 LEU A O 1
ATOM 827 N N . PHE A 1 104 ? -1.922 -3.299 14.659 1.00 80.00 104 PHE A N 1
ATOM 828 C CA . PHE A 1 104 ? -1.979 -2.056 15.411 1.00 80.00 104 PHE A CA 1
ATOM 829 C C . PHE A 1 104 ? -3.057 -1.094 14.905 1.00 80.00 104 PHE A C 1
ATOM 831 O O . PHE A 1 104 ? -3.817 -0.553 15.708 1.00 80.00 104 PHE A O 1
ATOM 838 N N . SER A 1 105 ? -3.189 -0.938 13.587 1.00 78.19 105 SER A N 1
ATOM 839 C CA . SER A 1 105 ? -4.267 -0.136 12.993 1.00 78.19 105 SER A CA 1
ATOM 840 C C . SER A 1 105 ? -5.647 -0.672 13.393 1.00 78.19 105 SER A C 1
ATOM 842 O O . SER A 1 105 ? -6.527 0.099 13.775 1.00 78.19 105 SER A O 1
ATOM 844 N N . SER A 1 106 ? -5.805 -1.998 13.414 1.00 79.62 106 SER A N 1
ATOM 845 C CA . SER A 1 106 ? -7.036 -2.656 13.865 1.00 79.62 106 SER A CA 1
ATOM 846 C C . SER A 1 106 ? -7.322 -2.446 15.351 1.00 79.62 106 SER A C 1
ATOM 848 O O . SER A 1 106 ? -8.446 -2.091 15.710 1.00 79.62 106 SER A O 1
ATOM 850 N N . ARG A 1 107 ? -6.306 -2.540 16.220 1.00 77.06 107 ARG A N 1
ATOM 851 C CA . ARG A 1 107 ? -6.430 -2.200 17.655 1.00 77.06 107 ARG A CA 1
ATOM 852 C C . ARG A 1 107 ? -6.859 -0.750 17.883 1.00 77.06 107 ARG A C 1
ATOM 854 O O . ARG A 1 107 ? -7.501 -0.453 18.882 1.00 77.06 107 ARG A O 1
ATOM 861 N N . MET A 1 108 ? -6.556 0.125 16.931 1.00 71.81 108 MET A N 1
ATOM 862 C CA . MET A 1 108 ? -6.964 1.531 16.906 1.00 71.81 108 MET A CA 1
ATOM 863 C C . MET A 1 108 ? -8.360 1.753 16.301 1.00 71.81 108 MET A C 1
ATOM 865 O O . MET A 1 108 ? -8.748 2.898 16.044 1.00 71.81 108 MET A O 1
ATOM 869 N N . GLY A 1 109 ? -9.110 0.671 16.060 1.00 75.38 109 GLY A N 1
ATOM 870 C CA . GLY A 1 109 ? -10.471 0.685 15.529 1.00 75.38 109 GLY A CA 1
ATOM 871 C C . GLY A 1 109 ? -10.546 0.974 14.031 1.00 75.38 109 GLY A C 1
ATOM 872 O O . GLY A 1 109 ? -11.503 1.612 13.591 1.00 75.38 109 GLY A O 1
ATOM 873 N N . ARG A 1 110 ? -9.520 0.596 13.255 1.00 78.88 110 ARG A N 1
ATOM 874 C CA . ARG A 1 110 ? -9.371 0.992 11.845 1.00 78.88 110 ARG A CA 1
ATOM 875 C C . ARG A 1 110 ? -8.947 -0.147 10.947 1.00 78.88 110 ARG A C 1
ATOM 877 O O . ARG A 1 110 ? -8.310 -1.094 11.388 1.00 78.88 110 ARG A O 1
ATOM 884 N N . ASP A 1 111 ? -9.219 0.024 9.663 1.00 88.25 111 ASP A N 1
ATOM 885 C CA . ASP A 1 111 ? -8.678 -0.856 8.642 1.00 88.25 111 ASP A CA 1
ATOM 886 C C . ASP A 1 111 ? -7.206 -0.501 8.405 1.00 88.25 111 ASP A C 1
ATOM 888 O O . ASP A 1 111 ? -6.862 0.637 8.068 1.00 88.25 111 ASP A O 1
ATOM 892 N N . GLY A 1 112 ? -6.334 -1.480 8.624 1.00 89.31 112 GLY A N 1
ATOM 893 C CA . GLY A 1 112 ? -4.906 -1.379 8.355 1.00 89.31 112 GLY A CA 1
ATOM 894 C C . GLY A 1 112 ? -4.492 -2.331 7.256 1.00 89.31 112 GLY A C 1
ATOM 895 O O . GLY A 1 112 ? -4.864 -3.503 7.278 1.00 89.31 112 GLY A O 1
ATOM 896 N N . VAL A 1 113 ? -3.685 -1.834 6.329 1.00 93.88 113 VAL A N 1
ATOM 897 C CA . VAL A 1 113 ? -2.936 -2.643 5.371 1.00 93.88 113 VAL A CA 1
ATOM 898 C C . VAL A 1 113 ? -1.474 -2.258 5.488 1.00 93.88 113 VAL A C 1
ATOM 900 O O . VAL A 1 113 ? -1.153 -1.082 5.606 1.00 93.88 113 VAL A O 1
ATOM 903 N N . SER A 1 114 ? -0.580 -3.227 5.453 1.00 92.75 114 SER A N 1
ATOM 904 C CA . SER A 1 114 ? 0.858 -3.009 5.458 1.00 92.75 114 SER A CA 1
ATOM 905 C C . SER A 1 114 ? 1.518 -3.821 4.354 1.00 92.75 114 SER A C 1
ATOM 907 O O . SER A 1 114 ? 1.062 -4.911 4.003 1.00 92.75 114 SER A O 1
ATOM 909 N N . LEU A 1 115 ? 2.576 -3.255 3.787 1.00 93.62 115 LEU A N 1
ATOM 910 C CA . LEU A 1 115 ? 3.334 -3.799 2.675 1.00 93.62 115 LEU A CA 1
ATOM 911 C C . LEU A 1 115 ? 4.813 -3.832 3.040 1.00 93.62 115 LEU A C 1
ATOM 913 O O . LEU A 1 115 ? 5.386 -2.813 3.425 1.00 93.62 115 LEU A O 1
ATOM 917 N N . TYR A 1 116 ? 5.435 -4.978 2.795 1.00 90.69 116 TYR A N 1
ATOM 918 C CA . TYR A 1 116 ? 6.880 -5.128 2.758 1.00 90.69 116 TYR A CA 1
ATOM 919 C C . TYR A 1 116 ? 7.305 -5.751 1.424 1.00 90.69 116 TYR A C 1
ATOM 921 O O . TYR A 1 116 ? 6.924 -6.884 1.131 1.00 90.69 116 TYR A O 1
ATOM 929 N N . GLY A 1 117 ? 8.093 -5.031 0.623 1.00 85.56 117 GLY A N 1
ATOM 930 C CA . GLY A 1 117 ? 8.592 -5.500 -0.676 1.00 85.56 117 GLY A CA 1
ATOM 931 C C . GLY A 1 117 ? 10.078 -5.856 -0.696 1.00 85.56 117 GLY A C 1
ATOM 932 O O . GLY A 1 117 ? 10.688 -5.823 -1.754 1.00 85.56 117 GLY A O 1
ATOM 933 N N . ARG A 1 118 ? 10.658 -6.229 0.456 1.00 73.50 118 ARG A N 1
ATOM 934 C CA . ARG A 1 118 ? 12.045 -6.718 0.632 1.00 73.50 118 ARG A CA 1
ATOM 935 C C . ARG A 1 118 ? 13.183 -5.720 0.422 1.00 73.50 118 ARG A C 1
ATOM 937 O O . ARG A 1 118 ? 14.133 -5.773 1.199 1.00 73.50 118 ARG A O 1
ATOM 944 N N . ASP A 1 119 ? 13.069 -4.802 -0.523 1.00 64.38 119 ASP A N 1
ATOM 945 C CA . ASP A 1 119 ? 14.038 -3.724 -0.741 1.00 64.38 119 ASP A CA 1
ATOM 946 C C . ASP A 1 119 ? 13.634 -2.473 0.056 1.00 64.38 119 ASP A C 1
ATOM 948 O O . ASP A 1 119 ? 12.452 -2.337 0.352 1.00 64.38 119 ASP A O 1
ATOM 952 N N . ASP A 1 120 ? 14.591 -1.609 0.438 1.00 57.34 120 ASP A N 1
ATOM 953 C CA . ASP A 1 120 ? 14.538 -0.460 1.384 1.00 57.34 120 ASP A CA 1
ATOM 954 C C . ASP A 1 120 ? 13.202 0.322 1.507 1.00 57.34 120 ASP A C 1
ATOM 956 O O . ASP A 1 120 ? 13.107 1.523 1.249 1.00 57.34 120 ASP A O 1
ATOM 960 N N . GLY A 1 121 ? 12.142 -0.347 1.966 1.00 57.34 121 GLY A N 1
ATOM 961 C CA . GLY A 1 121 ? 10.784 0.188 1.987 1.00 57.34 121 GLY A CA 1
ATOM 962 C C . GLY A 1 121 ? 10.108 0.344 0.622 1.00 57.34 121 GLY A C 1
ATOM 963 O O . GLY A 1 121 ? 9.162 1.119 0.521 1.00 57.34 121 GLY A O 1
ATOM 964 N N . GLY A 1 122 ? 10.590 -0.331 -0.423 1.00 70.50 122 GLY A N 1
ATOM 965 C CA . GLY A 1 122 ? 10.005 -0.342 -1.766 1.00 70.50 122 GLY A CA 1
ATOM 966 C C . GLY A 1 122 ? 9.121 -1.565 -2.017 1.00 70.50 122 GLY A C 1
ATOM 967 O O . GLY A 1 122 ? 9.140 -2.528 -1.252 1.00 70.50 122 GLY A O 1
ATOM 968 N N . ILE A 1 123 ? 8.315 -1.509 -3.079 1.00 83.81 123 ILE A N 1
ATOM 969 C CA . ILE A 1 123 ? 7.604 -2.663 -3.639 1.00 83.81 123 ILE A CA 1
ATOM 970 C C . ILE A 1 123 ? 8.507 -3.371 -4.646 1.00 83.81 123 ILE A C 1
ATOM 972 O O . ILE A 1 123 ? 9.188 -2.694 -5.412 1.00 83.81 123 ILE A O 1
ATOM 976 N N . SER A 1 124 ? 8.488 -4.702 -4.666 1.00 85.88 124 SER A N 1
ATOM 977 C CA . SER A 1 124 ? 9.258 -5.484 -5.632 1.00 85.88 124 SER A CA 1
ATOM 978 C C . SER A 1 124 ? 8.389 -5.902 -6.817 1.00 85.88 124 SER A C 1
ATOM 980 O O . SER A 1 124 ? 7.307 -6.472 -6.640 1.00 85.88 124 SER A O 1
ATOM 982 N N . LEU A 1 125 ? 8.867 -5.631 -8.029 1.00 85.94 125 LEU A N 1
ATOM 983 C CA . LEU A 1 125 ? 8.287 -6.105 -9.286 1.00 85.94 125 LEU A CA 1
ATOM 984 C C . LEU A 1 125 ? 8.838 -7.474 -9.701 1.00 85.94 125 LEU A C 1
ATOM 986 O O . LEU A 1 125 ? 8.116 -8.262 -10.311 1.00 85.94 125 LEU A O 1
ATOM 990 N N . SER A 1 126 ? 10.104 -7.760 -9.390 1.00 85.00 126 SER A N 1
ATOM 991 C CA . SER A 1 126 ? 10.765 -9.025 -9.742 1.00 85.00 126 SER A CA 1
ATOM 992 C C . SER A 1 126 ? 10.627 -10.116 -8.680 1.00 85.00 126 SER A C 1
ATOM 994 O O . SER A 1 126 ? 10.811 -11.302 -8.965 1.00 85.00 126 SER A O 1
ATOM 996 N N . GLY A 1 127 ? 10.324 -9.723 -7.445 1.00 86.31 127 GLY A N 1
ATOM 997 C CA . GLY A 1 127 ? 10.249 -10.591 -6.284 1.00 86.31 127 GLY A CA 1
ATOM 998 C C . GLY A 1 127 ? 8.862 -10.653 -5.653 1.00 86.31 127 GLY A C 1
ATOM 999 O O . GLY A 1 127 ? 7.865 -10.137 -6.154 1.00 86.31 127 GLY A O 1
ATOM 1000 N N . THR A 1 128 ? 8.818 -11.324 -4.506 1.00 89.44 128 THR A N 1
ATOM 1001 C CA . THR A 1 128 ? 7.610 -11.477 -3.699 1.00 89.44 128 THR A CA 1
ATOM 1002 C C . THR A 1 128 ? 7.459 -10.334 -2.705 1.00 89.44 128 THR A C 1
ATOM 1004 O O . THR A 1 128 ? 8.410 -9.996 -1.996 1.00 89.44 128 THR A O 1
ATOM 1007 N N . ASN A 1 129 ? 6.235 -9.850 -2.556 1.00 92.62 129 ASN A N 1
ATOM 1008 C CA . ASN A 1 129 ? 5.822 -8.855 -1.582 1.00 92.62 129 ASN A CA 1
ATOM 1009 C C . ASN A 1 129 ? 4.991 -9.512 -0.481 1.00 92.62 129 ASN A C 1
ATOM 1011 O O . ASN A 1 129 ? 4.162 -10.380 -0.754 1.00 92.62 129 ASN A O 1
ATOM 1015 N N . LEU A 1 130 ? 5.179 -9.072 0.760 1.00 93.44 130 LEU A N 1
ATOM 1016 C CA . LEU A 1 130 ? 4.346 -9.453 1.893 1.00 93.44 130 LEU A CA 1
ATOM 1017 C C . LEU A 1 130 ? 3.305 -8.364 2.143 1.00 93.44 130 LEU A C 1
ATOM 1019 O O . LEU A 1 130 ? 3.649 -7.210 2.402 1.00 93.44 130 LEU A O 1
ATOM 1023 N N . LEU A 1 131 ? 2.037 -8.757 2.127 1.00 94.12 131 LEU A N 1
ATOM 1024 C CA . LEU A 1 131 ? 0.906 -7.918 2.490 1.00 94.12 131 LEU A CA 1
ATOM 1025 C C . LEU A 1 131 ? 0.295 -8.450 3.782 1.00 94.12 131 LEU A C 1
ATOM 1027 O O . LEU A 1 131 ? -0.091 -9.616 3.837 1.00 94.12 131 LEU A O 1
ATOM 1031 N N . SER A 1 132 ? 0.153 -7.606 4.797 1.00 94.25 132 SER A N 1
ATOM 1032 C CA . SER A 1 132 ? -0.677 -7.922 5.963 1.00 94.25 132 SER A CA 1
ATOM 1033 C C . SER A 1 132 ? -1.839 -6.951 6.039 1.00 94.25 132 SER A C 1
ATOM 1035 O O . SER A 1 132 ? -1.716 -5.777 5.702 1.00 94.25 132 SER A O 1
ATOM 1037 N N . PHE A 1 133 ? -2.996 -7.434 6.464 1.00 93.25 133 PHE A N 1
ATOM 1038 C CA . PHE A 1 133 ? -4.177 -6.604 6.617 1.00 93.25 133 PHE A CA 1
ATOM 1039 C C . PHE A 1 133 ? -4.945 -7.009 7.863 1.00 93.25 133 PHE A C 1
ATOM 1041 O O . PHE A 1 133 ? -5.000 -8.178 8.239 1.00 93.25 133 PHE A O 1
ATOM 1048 N N . ALA A 1 134 ? -5.532 -6.016 8.514 1.00 90.62 134 ALA A N 1
ATOM 1049 C CA . ALA A 1 134 ? -6.416 -6.212 9.643 1.00 90.62 134 ALA A CA 1
ATOM 1050 C C . ALA A 1 134 ? -7.577 -5.232 9.510 1.00 90.62 134 ALA A C 1
ATOM 1052 O O . ALA A 1 134 ? -7.413 -4.015 9.614 1.00 90.62 134 ALA A O 1
ATOM 1053 N N . ARG A 1 135 ? -8.749 -5.789 9.231 1.00 86.12 135 ARG A N 1
ATOM 1054 C CA . ARG A 1 135 ? -10.007 -5.088 8.990 1.00 86.12 135 ARG A CA 1
ATOM 1055 C C . ARG A 1 135 ? -11.084 -5.712 9.855 1.00 86.12 135 ARG A C 1
ATOM 1057 O O . ARG A 1 135 ? -10.912 -6.795 10.422 1.00 86.12 135 ARG A O 1
ATOM 1064 N N . LYS A 1 136 ? -12.227 -5.044 9.979 1.00 79.88 136 LYS A N 1
ATOM 1065 C CA . LYS A 1 136 ? -13.338 -5.587 10.770 1.00 79.88 136 LYS A CA 1
ATOM 1066 C C . LYS A 1 136 ? -13.809 -6.937 10.204 1.00 79.88 136 LYS A C 1
ATOM 1068 O O . LYS A 1 136 ? -14.497 -6.976 9.191 1.00 79.88 136 LYS A O 1
ATOM 1073 N N . GLY A 1 137 ? -13.494 -8.020 10.916 1.00 76.44 137 GLY A N 1
ATOM 1074 C CA . GLY A 1 137 ? -13.894 -9.385 10.557 1.00 76.44 137 GLY A CA 1
ATOM 1075 C C . GLY A 1 137 ? -12.998 -10.072 9.523 1.00 76.44 137 GLY A C 1
ATOM 1076 O O . GLY A 1 137 ? -13.325 -11.185 9.127 1.00 76.44 137 GLY A O 1
ATOM 1077 N N . ASP A 1 138 ? -11.892 -9.445 9.113 1.00 83.00 138 ASP A N 1
ATOM 1078 C CA . ASP A 1 138 ? -10.980 -9.989 8.106 1.00 83.00 138 ASP A CA 1
ATOM 1079 C C . ASP A 1 138 ? -9.536 -9.560 8.404 1.00 83.00 138 ASP A C 1
ATOM 1081 O O . ASP A 1 138 ? -9.161 -8.396 8.241 1.00 83.00 138 ASP A O 1
ATOM 1085 N N . THR A 1 139 ? -8.739 -10.505 8.901 1.00 88.25 139 THR A N 1
ATOM 1086 C CA . THR A 1 139 ? -7.338 -10.297 9.274 1.00 88.25 139 THR A CA 1
ATOM 1087 C C . THR A 1 139 ? -6.512 -11.439 8.717 1.00 88.25 139 THR A C 1
ATOM 1089 O O . THR A 1 139 ? -6.835 -12.606 8.937 1.00 88.25 139 THR A O 1
ATOM 1092 N N . GLY A 1 140 ? -5.412 -11.111 8.053 1.00 90.75 140 GLY A N 1
ATOM 1093 C CA . GLY A 1 140 ? -4.532 -12.107 7.475 1.00 90.75 140 GLY A CA 1
ATOM 1094 C C . GLY A 1 140 ? -3.267 -11.503 6.893 1.00 90.75 140 GLY A C 1
ATOM 1095 O O . GLY A 1 140 ? -3.068 -10.286 6.878 1.00 90.75 140 GLY A O 1
ATOM 1096 N N . SER A 1 141 ? -2.420 -12.391 6.395 1.00 92.31 141 SER A N 1
ATOM 1097 C CA . SER A 1 141 ? -1.224 -12.042 5.644 1.00 92.31 141 SER A CA 1
ATOM 1098 C C . SER A 1 141 ? -1.155 -12.917 4.404 1.00 92.31 141 SER A C 1
ATOM 1100 O O . SER A 1 141 ? -1.505 -14.096 4.448 1.00 92.31 141 SER A O 1
ATOM 1102 N N . THR A 1 142 ? -0.701 -12.343 3.299 1.00 92.88 142 THR A N 1
ATOM 1103 C CA . THR A 1 142 ? -0.470 -13.062 2.049 1.00 92.88 142 THR A CA 1
ATOM 1104 C C . THR A 1 142 ? 0.834 -12.610 1.423 1.00 92.88 142 THR A C 1
ATOM 1106 O O . THR A 1 142 ? 1.280 -11.479 1.619 1.00 92.88 142 THR A O 1
ATOM 1109 N N . VAL A 1 143 ? 1.426 -13.500 0.640 1.00 93.06 143 VAL A N 1
ATOM 1110 C CA . VAL A 1 143 ? 2.543 -13.178 -0.241 1.00 93.06 143 VAL A CA 1
ATOM 1111 C C . VAL A 1 143 ? 1.998 -13.072 -1.660 1.00 93.06 143 VAL A C 1
ATOM 1113 O O . VAL A 1 143 ? 1.114 -13.846 -2.024 1.00 93.06 143 VAL A O 1
ATOM 1116 N N . PHE A 1 144 ? 2.481 -12.106 -2.435 1.00 92.19 144 PHE A N 1
ATOM 1117 C CA . PHE A 1 144 ? 2.128 -11.965 -3.845 1.00 92.19 144 PHE A CA 1
ATOM 1118 C C . PHE A 1 144 ? 3.322 -11.469 -4.658 1.00 92.19 144 PHE A C 1
ATOM 1120 O O . PHE A 1 144 ? 4.146 -10.693 -4.169 1.00 92.19 144 PHE A O 1
ATOM 1127 N N . SER A 1 145 ? 3.388 -11.884 -5.909 1.00 91.69 145 SER A N 1
ATOM 1128 C CA . SER A 1 145 ? 4.299 -11.344 -6.913 1.00 91.69 145 SER A CA 1
ATOM 1129 C C . SER A 1 145 ? 3.538 -10.390 -7.838 1.00 91.69 145 SER A C 1
ATOM 1131 O O . SER A 1 145 ? 2.309 -10.431 -7.923 1.00 91.69 145 SER A O 1
ATOM 1133 N N . ALA A 1 146 ? 4.234 -9.488 -8.532 1.00 90.56 146 ALA A N 1
ATOM 1134 C CA . ALA A 1 146 ? 3.564 -8.530 -9.415 1.00 90.56 146 ALA A CA 1
ATOM 1135 C C . ALA A 1 146 ? 2.806 -9.222 -10.574 1.00 90.56 146 ALA A C 1
ATOM 1137 O O . ALA A 1 146 ? 1.753 -8.748 -11.010 1.00 90.56 146 ALA A O 1
ATOM 1138 N N . ASP A 1 147 ? 3.280 -10.379 -11.037 1.00 90.94 147 ASP A N 1
ATOM 1139 C CA . ASP A 1 147 ? 2.630 -11.177 -12.081 1.00 90.94 147 ASP A CA 1
ATOM 1140 C C . ASP A 1 147 ? 1.317 -11.830 -11.629 1.00 90.94 147 ASP A C 1
ATOM 1142 O O . ASP A 1 147 ? 0.406 -11.955 -12.450 1.00 90.94 147 ASP A O 1
ATOM 1146 N N . ASP A 1 148 ? 1.152 -12.126 -10.333 1.00 90.88 148 ASP A N 1
ATOM 1147 C CA . ASP A 1 148 ? -0.137 -12.560 -9.760 1.00 90.88 148 ASP A CA 1
ATOM 1148 C C . ASP A 1 148 ? -1.237 -11.505 -9.967 1.00 90.88 148 ASP A C 1
ATOM 1150 O O . ASP A 1 148 ? -2.432 -11.806 -9.967 1.00 90.88 148 ASP A O 1
ATOM 1154 N N . LEU A 1 149 ? -0.830 -10.248 -10.160 1.00 91.94 149 LEU A N 1
ATOM 1155 C CA . LEU A 1 149 ? -1.708 -9.113 -10.411 1.00 91.94 149 LEU A CA 1
ATOM 1156 C C . LEU A 1 149 ? -1.765 -8.728 -11.890 1.00 91.94 149 LEU A C 1
ATOM 1158 O O . LEU A 1 149 ? -2.317 -7.677 -12.204 1.00 91.94 149 LEU A O 1
ATOM 1162 N N . ALA A 1 150 ? -1.233 -9.557 -12.793 1.00 90.81 150 ALA A N 1
ATOM 1163 C CA . ALA A 1 150 ? -1.127 -9.329 -14.237 1.00 90.81 150 ALA A CA 1
ATOM 1164 C C . ALA A 1 150 ? -0.186 -8.179 -14.654 1.00 90.81 150 ALA A C 1
ATOM 1166 O O . ALA A 1 150 ? -0.393 -7.543 -15.692 1.00 90.81 150 ALA A O 1
ATOM 1167 N N . PHE A 1 151 ? 0.850 -7.886 -13.861 1.00 88.19 151 PHE A N 1
ATOM 1168 C CA . PHE A 1 151 ? 1.983 -7.080 -14.329 1.00 88.19 151 PHE A CA 1
ATOM 1169 C C . PHE A 1 151 ? 3.008 -7.956 -15.073 1.00 88.19 151 PHE A C 1
ATOM 1171 O O . PHE A 1 151 ? 3.076 -9.163 -14.824 1.00 88.19 151 PHE A O 1
ATOM 1178 N N . PRO A 1 152 ? 3.795 -7.395 -16.010 1.00 85.38 152 PRO A N 1
ATOM 1179 C CA . PRO A 1 152 ? 4.854 -8.141 -16.683 1.00 85.38 152 PRO A CA 1
ATOM 1180 C C . PRO A 1 152 ? 5.863 -8.726 -15.688 1.00 85.38 152 PRO A C 1
ATOM 1182 O O . PRO A 1 152 ? 6.257 -8.065 -14.731 1.00 85.38 152 PRO A O 1
ATOM 1185 N N . LYS A 1 153 ? 6.313 -9.963 -15.934 1.00 82.38 153 LYS A N 1
ATOM 1186 C CA . LYS A 1 153 ? 7.413 -10.560 -15.166 1.00 82.38 153 LYS A CA 1
ATOM 1187 C C . LYS A 1 153 ? 8.694 -9.779 -15.426 1.00 82.38 153 LYS A C 1
ATOM 1189 O O . LYS A 1 153 ? 9.103 -9.660 -16.579 1.00 82.38 153 LYS A O 1
ATOM 1194 N N . ARG A 1 154 ? 9.331 -9.308 -14.356 1.00 80.19 154 ARG A N 1
ATOM 1195 C CA . ARG A 1 154 ? 10.635 -8.643 -14.396 1.00 80.19 154 ARG A CA 1
ATOM 1196 C C . ARG A 1 154 ? 11.687 -9.518 -13.732 1.00 80.19 154 ARG A C 1
ATOM 1198 O O . ARG A 1 154 ? 11.411 -10.211 -12.755 1.00 80.19 154 ARG A O 1
ATOM 1205 N N . SER A 1 155 ? 12.900 -9.486 -14.259 1.00 77.31 155 SER A N 1
ATOM 1206 C CA . SER A 1 155 ? 14.078 -9.984 -13.554 1.00 77.31 155 SER A CA 1
ATOM 1207 C C . SER A 1 155 ? 14.581 -8.942 -12.554 1.00 77.31 155 SER A C 1
ATOM 1209 O O . SER A 1 155 ? 14.335 -7.743 -12.697 1.00 77.31 155 SER A O 1
ATOM 1211 N 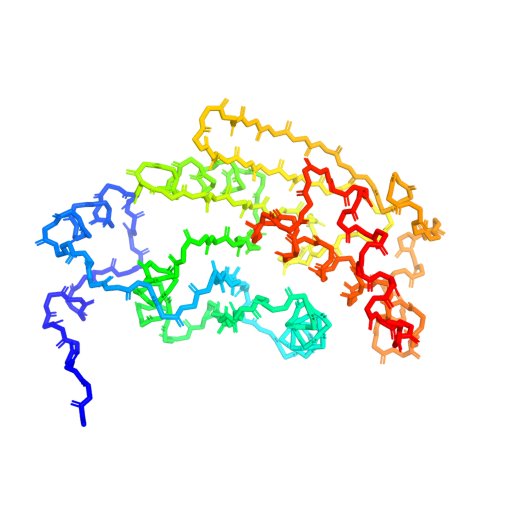N . ARG A 1 156 ? 15.323 -9.398 -11.540 1.00 71.38 156 ARG A N 1
ATOM 1212 C CA . ARG A 1 156 ? 15.944 -8.502 -10.557 1.00 71.38 156 ARG A CA 1
ATOM 1213 C C . ARG A 1 156 ? 16.905 -7.516 -11.227 1.00 71.38 156 ARG A C 1
ATOM 1215 O O . ARG A 1 156 ? 16.929 -6.344 -10.876 1.00 71.38 156 ARG A O 1
ATOM 1222 N N . ASP A 1 157 ? 17.652 -7.971 -12.228 1.00 67.44 157 ASP A N 1
ATOM 1223 C CA . ASP A 1 157 ? 18.604 -7.122 -12.946 1.00 67.44 157 ASP A CA 1
ATOM 1224 C C . ASP A 1 157 ? 17.895 -6.003 -13.727 1.00 67.44 157 ASP A C 1
ATOM 1226 O O . ASP A 1 157 ? 18.378 -4.873 -13.748 1.00 67.44 157 ASP A O 1
ATOM 1230 N N . GLU A 1 158 ? 16.726 -6.272 -14.317 1.00 65.75 158 GLU A N 1
ATOM 1231 C CA . GLU A 1 158 ? 15.909 -5.256 -15.001 1.00 65.75 158 GLU A CA 1
ATOM 1232 C C . GLU A 1 158 ? 15.345 -4.219 -14.024 1.00 65.75 158 GLU A C 1
ATOM 1234 O O . GLU A 1 158 ? 15.415 -3.023 -14.299 1.00 65.75 158 GLU A O 1
ATOM 1239 N N . GLU A 1 159 ? 14.835 -4.661 -12.872 1.00 68.19 159 GLU A N 1
ATOM 1240 C CA . GLU A 1 159 ? 14.252 -3.782 -11.852 1.00 68.19 159 GLU A CA 1
ATOM 1241 C C . GLU A 1 159 ? 15.281 -2.794 -11.277 1.00 68.19 159 GLU A C 1
ATOM 1243 O O . GLU A 1 159 ? 15.021 -1.592 -11.203 1.00 68.19 159 GLU A O 1
ATOM 1248 N N . PHE A 1 160 ? 16.477 -3.276 -10.922 1.00 58.75 160 PHE A N 1
ATOM 1249 C CA . PHE A 1 160 ? 17.512 -2.454 -10.286 1.00 58.75 160 PHE A CA 1
ATOM 1250 C C . PHE A 1 160 ? 18.323 -1.602 -11.265 1.00 58.75 160 PHE A C 1
ATOM 1252 O O . PHE A 1 160 ? 18.811 -0.536 -10.890 1.00 58.75 160 PHE A O 1
ATOM 1259 N N . SER A 1 161 ? 18.505 -2.050 -12.511 1.00 52.25 161 SER A N 1
ATOM 1260 C CA . SER A 1 161 ? 19.371 -1.340 -13.460 1.00 52.25 161 SER A CA 1
ATOM 1261 C C . SER A 1 161 ? 18.708 -0.130 -14.125 1.00 52.25 161 SER A C 1
ATOM 1263 O O . SER A 1 161 ? 19.427 0.694 -14.696 1.00 52.25 161 SER A O 1
ATOM 1265 N N . GLN A 1 162 ? 17.375 0.013 -14.052 1.00 53.00 162 GLN A N 1
ATOM 1266 C CA . GLN A 1 162 ? 16.659 1.034 -14.829 1.00 53.00 162 GLN A CA 1
ATOM 1267 C C . GLN A 1 162 ? 15.497 1.762 -14.134 1.00 53.00 162 GLN A C 1
ATOM 1269 O O . GLN A 1 162 ? 14.851 2.568 -14.795 1.00 53.00 162 GLN A O 1
ATOM 1274 N N . ALA A 1 163 ? 15.236 1.588 -12.834 1.00 50.00 163 ALA A N 1
ATOM 1275 C CA . ALA A 1 163 ? 14.092 2.249 -12.179 1.00 50.00 163 ALA A CA 1
ATOM 1276 C C . ALA A 1 163 ? 14.057 3.794 -12.321 1.00 50.00 163 ALA A C 1
ATOM 1278 O O . ALA A 1 163 ? 12.980 4.380 -12.344 1.00 50.00 163 ALA A O 1
ATOM 1279 N N . GLU A 1 164 ? 15.207 4.461 -12.482 1.00 49.16 164 GLU A N 1
ATOM 1280 C CA . GLU A 1 164 ? 15.278 5.916 -12.726 1.00 49.16 164 GLU A CA 1
ATOM 1281 C C . GLU A 1 164 ? 15.244 6.318 -14.218 1.00 49.16 164 GLU A C 1
ATOM 1283 O O . GLU A 1 164 ? 15.198 7.507 -14.531 1.00 49.16 164 GLU A O 1
ATOM 1288 N N . LYS A 1 165 ? 15.314 5.360 -15.155 1.00 57.59 165 LYS A N 1
ATOM 1289 C CA . LYS A 1 165 ? 15.474 5.616 -16.604 1.00 57.59 165 LYS A CA 1
ATOM 1290 C C . LYS A 1 165 ? 14.472 4.887 -17.507 1.00 57.59 165 LYS A C 1
ATOM 1292 O O . LYS A 1 165 ? 14.365 5.255 -18.674 1.00 57.59 165 LYS A O 1
ATOM 1297 N N . ASP A 1 166 ? 13.760 3.884 -17.000 1.00 66.62 166 ASP A N 1
ATOM 1298 C CA . ASP A 1 166 ? 12.745 3.120 -17.728 1.00 66.62 166 ASP A CA 1
ATOM 1299 C C . ASP A 1 166 ? 11.341 3.573 -17.302 1.00 66.62 166 ASP A C 1
ATOM 1301 O O . ASP A 1 166 ? 10.835 3.214 -16.234 1.00 66.62 166 ASP A O 1
ATOM 1305 N N . GLU A 1 167 ? 10.697 4.353 -18.175 1.00 68.56 167 GLU A N 1
ATOM 1306 C CA . GLU A 1 167 ? 9.310 4.813 -18.011 1.00 68.56 167 GLU A CA 1
ATOM 1307 C C . GLU A 1 167 ? 8.318 3.650 -17.807 1.00 68.56 167 GLU A C 1
ATOM 1309 O O . GLU A 1 167 ? 7.262 3.825 -17.194 1.00 68.56 167 GLU A O 1
ATOM 1314 N N . GLY A 1 168 ? 8.640 2.449 -18.301 1.00 76.31 168 GLY A N 1
ATOM 1315 C CA . GLY A 1 168 ? 7.846 1.240 -18.118 1.00 76.31 168 GLY A CA 1
ATOM 1316 C C . GLY A 1 168 ? 7.878 0.718 -16.682 1.00 76.31 168 GLY A C 1
ATOM 1317 O O . GLY A 1 168 ? 6.821 0.404 -16.134 1.00 76.31 168 GLY A O 1
ATOM 1318 N N . ILE A 1 169 ? 9.056 0.671 -16.055 1.00 79.38 169 ILE A N 1
ATOM 1319 C CA . ILE A 1 169 ? 9.216 0.221 -14.660 1.00 79.38 169 ILE A CA 1
ATOM 1320 C C . ILE A 1 169 ? 8.543 1.205 -13.706 1.00 79.38 169 ILE A C 1
ATOM 1322 O O . ILE A 1 169 ? 7.768 0.793 -12.840 1.00 79.38 169 ILE A O 1
ATOM 1326 N N . GLU A 1 170 ? 8.759 2.508 -13.906 1.00 84.62 170 GLU A N 1
ATOM 1327 C CA . GLU A 1 170 ? 8.099 3.530 -13.092 1.00 84.62 170 GLU A CA 1
ATOM 1328 C C . GLU A 1 170 ? 6.570 3.398 -13.191 1.00 84.62 170 GLU A C 1
ATOM 1330 O O . GLU A 1 170 ? 5.863 3.401 -12.181 1.00 84.62 170 GLU A O 1
ATOM 1335 N N . LYS A 1 171 ? 6.040 3.225 -14.409 1.00 88.38 171 LYS A N 1
ATOM 1336 C CA . LYS A 1 171 ? 4.604 3.029 -14.635 1.00 88.38 171 LYS A CA 1
ATOM 1337 C C . LYS A 1 171 ? 4.064 1.804 -13.895 1.00 88.38 171 LYS A C 1
ATOM 1339 O O . LYS A 1 171 ? 2.977 1.882 -13.317 1.00 88.38 171 LYS A O 1
ATOM 1344 N N . GLU A 1 172 ? 4.779 0.684 -13.925 1.00 90.25 172 GLU A N 1
ATOM 1345 C CA . GLU A 1 172 ? 4.387 -0.543 -13.224 1.00 90.25 172 GLU A CA 1
ATOM 1346 C C . GLU A 1 172 ? 4.349 -0.326 -11.706 1.00 90.25 172 GLU A C 1
ATOM 1348 O O . GLU A 1 172 ? 3.345 -0.663 -11.076 1.00 90.25 172 GLU A O 1
ATOM 1353 N N . GLN A 1 173 ? 5.359 0.334 -11.131 1.00 89.62 173 GLN A N 1
ATOM 1354 C CA . GLN A 1 173 ? 5.377 0.688 -9.707 1.00 89.62 173 GLN A CA 1
ATOM 1355 C C . GLN A 1 173 ? 4.227 1.633 -9.334 1.00 89.62 173 GLN A C 1
ATOM 1357 O O . GLN A 1 173 ? 3.522 1.391 -8.354 1.00 89.62 173 GLN A O 1
ATOM 1362 N N . VAL A 1 174 ? 3.985 2.681 -10.130 1.00 92.81 174 VAL A N 1
ATOM 1363 C CA . VAL A 1 174 ? 2.879 3.630 -9.918 1.00 92.81 174 VAL A CA 1
ATOM 1364 C C . VAL A 1 174 ? 1.532 2.907 -9.898 1.00 92.81 174 VAL A C 1
ATOM 1366 O O . VAL A 1 174 ? 0.722 3.122 -8.994 1.00 92.81 174 VAL A O 1
ATOM 1369 N N . LEU A 1 175 ? 1.283 2.038 -10.879 1.00 94.50 175 LEU A N 1
ATOM 1370 C CA . LEU A 1 175 ? 0.043 1.269 -10.963 1.00 94.50 175 LEU A CA 1
ATOM 1371 C C . LEU A 1 175 ? -0.095 0.288 -9.800 1.00 94.50 175 LEU A C 1
ATOM 1373 O O . LEU A 1 175 ? -1.185 0.151 -9.244 1.00 94.50 175 LEU A O 1
ATOM 1377 N N . LEU A 1 176 ? 0.989 -0.370 -9.400 1.00 94.19 176 LEU A N 1
ATOM 1378 C CA . LEU A 1 176 ? 0.963 -1.321 -8.299 1.00 94.19 176 LEU A CA 1
ATOM 1379 C C . LEU A 1 176 ? 0.695 -0.625 -6.953 1.00 94.19 176 LEU A C 1
ATOM 1381 O O . LEU A 1 176 ? -0.159 -1.075 -6.187 1.00 94.19 176 LEU A O 1
ATOM 1385 N N . TYR A 1 177 ? 1.308 0.535 -6.697 1.00 94.81 177 TYR A N 1
ATOM 1386 C CA . TYR A 1 177 ? 0.970 1.352 -5.528 1.00 94.81 177 TYR A CA 1
ATOM 1387 C C . TYR A 1 177 ? -0.462 1.890 -5.579 1.00 94.81 177 TYR A C 1
ATOM 1389 O O . TYR A 1 177 ? -1.149 1.865 -4.560 1.00 94.81 177 TYR A O 1
ATOM 1397 N N . ALA A 1 178 ? -0.961 2.319 -6.743 1.00 96.75 178 ALA A N 1
ATOM 1398 C CA . ALA A 1 178 ? -2.358 2.739 -6.878 1.00 96.75 178 ALA A CA 1
ATOM 1399 C C . ALA A 1 178 ? -3.321 1.582 -6.557 1.00 96.75 178 ALA A C 1
ATOM 1401 O O . ALA A 1 178 ? -4.315 1.769 -5.857 1.00 96.75 178 ALA A O 1
ATOM 1402 N N . SER A 1 179 ? -2.982 0.365 -6.989 1.00 96.81 179 SER A N 1
ATOM 1403 C CA . SER A 1 179 ? -3.726 -0.859 -6.663 1.00 96.81 179 SER A CA 1
ATOM 1404 C C . SER A 1 179 ? -3.800 -1.075 -5.149 1.00 96.81 179 SER A C 1
ATOM 1406 O O . SER A 1 179 ? -4.869 -1.337 -4.601 1.00 96.81 179 SER A O 1
ATOM 1408 N N . LEU A 1 180 ? -2.678 -0.905 -4.446 1.00 95.88 180 LEU A N 1
ATOM 1409 C CA . LEU A 1 180 ? -2.618 -1.038 -2.991 1.00 95.88 180 LEU A CA 1
ATOM 1410 C C . LEU A 1 180 ? -3.406 0.050 -2.260 1.00 95.88 180 LEU A C 1
ATOM 1412 O O . LEU A 1 180 ? -4.096 -0.260 -1.291 1.00 95.88 180 LEU A O 1
ATOM 1416 N N . ILE A 1 181 ? -3.347 1.300 -2.725 1.00 96.62 181 ILE A N 1
ATOM 1417 C CA . ILE A 1 181 ? -4.123 2.414 -2.161 1.00 96.62 181 ILE A CA 1
ATOM 1418 C C . ILE A 1 181 ? -5.623 2.151 -2.331 1.00 96.62 181 ILE A C 1
ATOM 1420 O O . ILE A 1 181 ? -6.382 2.275 -1.371 1.00 96.62 181 ILE A O 1
ATOM 1424 N N . LEU A 1 182 ? -6.060 1.723 -3.519 1.00 96.75 182 LEU A N 1
ATOM 1425 C CA . LEU A 1 182 ? -7.458 1.372 -3.792 1.00 96.75 182 LEU A CA 1
ATOM 1426 C C . LEU A 1 182 ? -7.926 0.177 -2.954 1.00 96.75 182 LEU A C 1
ATOM 1428 O O . LEU A 1 182 ? -9.037 0.195 -2.415 1.00 96.75 182 LEU A O 1
ATOM 1432 N N . PHE A 1 183 ? -7.080 -0.845 -2.811 1.00 95.19 183 PHE A N 1
ATOM 1433 C CA . PHE A 1 183 ? -7.362 -2.000 -1.967 1.00 95.19 183 PHE A CA 1
ATOM 1434 C C . PHE A 1 183 ? -7.480 -1.597 -0.494 1.00 95.19 183 PHE A C 1
ATOM 1436 O O . PHE A 1 183 ? -8.455 -1.962 0.162 1.00 95.19 183 PHE A O 1
ATOM 1443 N N . ALA A 1 184 ? -6.519 -0.837 0.035 1.00 94.00 184 ALA A N 1
ATOM 1444 C CA . ALA A 1 184 ? -6.502 -0.372 1.421 1.00 94.00 184 ALA A CA 1
ATOM 1445 C C . ALA A 1 184 ? -7.648 0.603 1.732 1.00 94.00 184 ALA A C 1
ATOM 1447 O O . ALA A 1 184 ? -8.240 0.514 2.804 1.00 94.00 184 ALA A O 1
ATOM 1448 N N . GLY A 1 185 ? -8.022 1.450 0.770 1.00 93.19 185 GLY A N 1
ATOM 1449 C CA . GLY A 1 185 ? -9.165 2.360 0.855 1.00 93.19 185 GLY A CA 1
ATOM 1450 C C . GLY A 1 185 ? -10.527 1.681 0.666 1.00 93.19 185 GLY A C 1
ATOM 1451 O O . GLY A 1 185 ? -11.554 2.359 0.681 1.00 93.19 185 GLY A O 1
ATOM 1452 N N . GLY A 1 186 ? -10.562 0.358 0.467 1.00 92.00 186 GLY A N 1
ATOM 1453 C CA . GLY A 1 186 ? -11.796 -0.426 0.376 1.00 92.00 186 GLY A CA 1
ATOM 1454 C C . GLY A 1 186 ? -12.582 -0.237 -0.924 1.00 92.00 186 GLY A C 1
ATOM 1455 O O . GLY A 1 186 ? -13.779 -0.517 -0.955 1.00 92.00 186 GLY A O 1
ATOM 1456 N N . LYS A 1 187 ? -11.942 0.238 -2.001 1.00 94.38 187 LYS A N 1
ATOM 1457 C CA . LYS A 1 187 ? -12.585 0.398 -3.320 1.00 94.38 187 LYS A CA 1
ATOM 1458 C C . LYS A 1 187 ? -12.704 -0.916 -4.095 1.00 94.38 187 LYS A C 1
ATOM 1460 O O . LYS A 1 187 ? -13.526 -1.006 -5.000 1.00 94.38 187 LYS A O 1
ATOM 1465 N N . ALA A 1 188 ? -11.927 -1.931 -3.721 1.00 92.38 188 ALA A N 1
ATOM 1466 C CA . ALA A 1 188 ? -12.028 -3.287 -4.248 1.00 92.38 188 ALA A CA 1
ATOM 1467 C C . ALA A 1 188 ? -11.889 -4.324 -3.126 1.00 92.38 188 ALA A C 1
ATOM 1469 O O . ALA A 1 188 ? -11.138 -4.125 -2.171 1.00 92.38 188 ALA A O 1
ATOM 1470 N N . GLY A 1 189 ? -12.602 -5.448 -3.264 1.00 88.50 189 GLY A N 1
ATOM 1471 C CA . GLY A 1 189 ? -12.557 -6.560 -2.307 1.00 88.50 189 GLY A CA 1
ATOM 1472 C C . GLY A 1 189 ? -11.334 -7.471 -2.453 1.00 88.50 189 GLY A C 1
ATOM 1473 O O . GLY A 1 189 ? -11.039 -8.240 -1.547 1.00 88.50 189 GLY A O 1
ATOM 1474 N N . THR A 1 190 ? -10.608 -7.384 -3.571 1.00 92.00 190 THR A N 1
ATOM 1475 C CA . THR A 1 190 ? -9.401 -8.177 -3.844 1.00 92.00 190 THR A CA 1
ATOM 1476 C C . THR A 1 190 ? -8.293 -7.290 -4.402 1.00 92.00 190 THR A C 1
ATOM 1478 O O . THR A 1 190 ? -8.567 -6.250 -5.007 1.00 92.00 190 THR A O 1
ATOM 1481 N N . LEU A 1 191 ? -7.035 -7.704 -4.224 1.00 92.75 191 LEU A N 1
ATOM 1482 C CA . LEU A 1 191 ? -5.885 -6.960 -4.744 1.00 92.75 191 LEU A CA 1
ATOM 1483 C C . LEU A 1 191 ? -5.847 -6.960 -6.283 1.00 92.75 191 LEU A C 1
ATOM 1485 O O . LEU A 1 191 ? -5.565 -5.926 -6.880 1.00 92.75 191 LEU A O 1
ATOM 1489 N N . LEU A 1 192 ? -6.218 -8.074 -6.927 1.00 95.25 192 LEU A N 1
ATOM 1490 C CA . LEU A 1 192 ? -6.338 -8.153 -8.389 1.00 95.25 192 LEU A CA 1
ATOM 1491 C C . LEU A 1 192 ? -7.424 -7.205 -8.922 1.00 95.25 192 LEU A C 1
ATOM 1493 O O . LEU A 1 192 ? -7.171 -6.446 -9.852 1.00 95.25 192 LEU A O 1
ATOM 1497 N N . GLY A 1 193 ? -8.599 -7.167 -8.283 1.00 96.19 193 GLY A N 1
ATOM 1498 C CA . GLY A 1 193 ? -9.655 -6.225 -8.664 1.00 96.19 193 GLY A CA 1
ATOM 1499 C C . GLY A 1 193 ? -9.239 -4.764 -8.466 1.00 96.19 193 GLY A C 1
ATOM 1500 O O . GLY A 1 193 ? -9.605 -3.899 -9.260 1.00 96.19 193 GLY A O 1
ATOM 1501 N N . ALA A 1 194 ? -8.428 -4.478 -7.443 1.00 96.38 194 ALA A N 1
ATOM 1502 C CA . ALA A 1 194 ? -7.845 -3.153 -7.254 1.00 96.38 194 ALA A CA 1
ATOM 1503 C C . ALA A 1 194 ? -6.843 -2.795 -8.365 1.00 96.38 194 ALA A C 1
ATOM 1505 O O . ALA A 1 194 ? -6.807 -1.643 -8.796 1.00 96.38 194 ALA A O 1
ATOM 1506 N N . ALA A 1 195 ? -6.074 -3.772 -8.858 1.00 96.62 195 ALA A N 1
ATOM 1507 C CA . ALA A 1 195 ? -5.161 -3.586 -9.984 1.00 96.62 195 ALA A CA 1
ATOM 1508 C C . ALA A 1 195 ? -5.891 -3.291 -11.295 1.00 96.62 195 ALA A C 1
ATOM 1510 O O . ALA A 1 195 ? -5.489 -2.393 -12.038 1.00 96.62 195 ALA A O 1
ATOM 1511 N N . ASP A 1 196 ? -7.010 -3.965 -11.549 1.00 96.12 196 ASP A N 1
ATOM 1512 C CA . ASP A 1 196 ? -7.845 -3.677 -12.715 1.00 96.12 196 ASP A CA 1
ATOM 1513 C C . ASP A 1 196 ? -8.451 -2.268 -12.651 1.00 96.12 196 ASP A C 1
ATOM 1515 O O . ASP A 1 196 ? -8.407 -1.530 -13.640 1.00 96.12 196 ASP A O 1
ATOM 1519 N N . LEU A 1 197 ? -8.922 -1.838 -11.473 1.00 96.31 197 LEU A N 1
ATOM 1520 C CA . LEU A 1 197 ? -9.374 -0.458 -11.261 1.00 96.31 197 LEU A CA 1
ATOM 1521 C C . LEU A 1 197 ? -8.245 0.560 -11.462 1.00 96.31 197 LEU A C 1
ATOM 1523 O O . LEU A 1 197 ? -8.451 1.578 -12.121 1.00 96.31 197 LEU A O 1
ATOM 1527 N N . ALA A 1 198 ? -7.048 0.299 -10.930 1.00 96.69 198 ALA A N 1
ATOM 1528 C CA . ALA A 1 198 ? -5.902 1.191 -11.094 1.00 96.69 198 ALA A CA 1
ATOM 1529 C C . ALA A 1 198 ? -5.556 1.395 -12.578 1.00 96.69 198 ALA A C 1
ATOM 1531 O O . ALA A 1 198 ? -5.366 2.530 -13.022 1.00 96.69 198 ALA A O 1
ATOM 1532 N N . ARG A 1 199 ? -5.540 0.312 -13.367 1.00 95.62 199 ARG A N 1
ATOM 1533 C CA . ARG A 1 199 ? -5.338 0.373 -14.823 1.00 95.62 199 ARG A CA 1
ATOM 1534 C C . ARG A 1 199 ? -6.432 1.177 -15.516 1.00 95.62 199 ARG A C 1
ATOM 1536 O O . ARG A 1 199 ? -6.115 2.007 -16.366 1.00 95.62 199 ARG A O 1
ATOM 1543 N N . HIS A 1 200 ? -7.692 0.952 -15.151 1.00 95.31 200 HIS A N 1
ATOM 1544 C CA . HIS A 1 200 ? -8.834 1.678 -15.707 1.00 95.31 200 HIS A CA 1
ATOM 1545 C C . HIS A 1 200 ? -8.691 3.195 -15.504 1.00 95.31 200 HIS A C 1
ATOM 1547 O O . HIS A 1 200 ? -8.696 3.956 -16.474 1.00 95.31 200 HIS A O 1
ATOM 1553 N N . TYR A 1 201 ? -8.423 3.627 -14.269 1.00 94.75 201 TYR A N 1
ATOM 1554 C CA . TYR A 1 201 ? -8.235 5.041 -13.936 1.00 94.75 201 TYR A CA 1
ATOM 1555 C C . TYR A 1 201 ? -6.977 5.655 -14.555 1.00 94.75 201 TYR A C 1
ATOM 1557 O O . TYR A 1 201 ? -6.962 6.847 -14.887 1.00 94.75 201 TYR A O 1
ATOM 1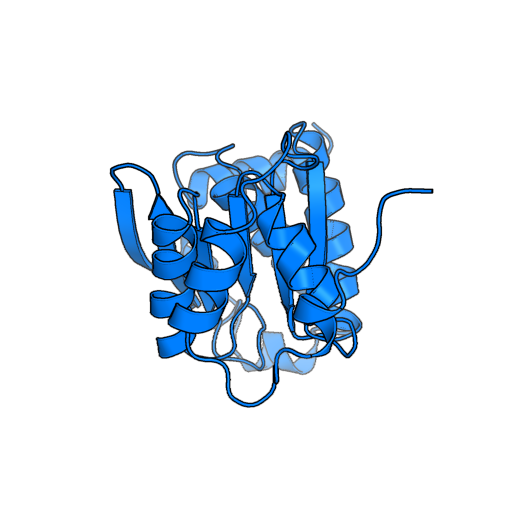565 N N . TYR A 1 202 ? -5.916 4.870 -14.730 1.00 92.25 202 TYR A N 1
ATOM 1566 C CA . TYR A 1 202 ? -4.714 5.319 -15.425 1.00 92.25 202 TYR A CA 1
ATOM 1567 C C . TYR A 1 202 ? -4.979 5.587 -16.913 1.00 92.25 202 TYR A C 1
ATOM 1569 O O . TYR A 1 202 ? -4.527 6.604 -17.432 1.00 92.25 202 TYR A O 1
ATOM 1577 N N . MET A 1 203 ? -5.759 4.728 -17.579 1.00 87.38 203 MET A N 1
ATOM 1578 C CA . MET A 1 203 ? -6.116 4.875 -18.999 1.00 87.38 203 MET A CA 1
ATOM 1579 C C . MET A 1 203 ? -7.109 6.018 -19.276 1.00 87.38 203 MET A C 1
ATOM 1581 O O . MET A 1 203 ? -7.288 6.393 -20.431 1.00 87.38 203 MET A O 1
ATOM 1585 N N . GLY A 1 204 ? -7.697 6.622 -18.237 1.00 72.19 204 GLY A N 1
ATOM 1586 C CA . GLY A 1 204 ? -8.569 7.793 -18.375 1.00 72.19 204 GLY A CA 1
ATOM 1587 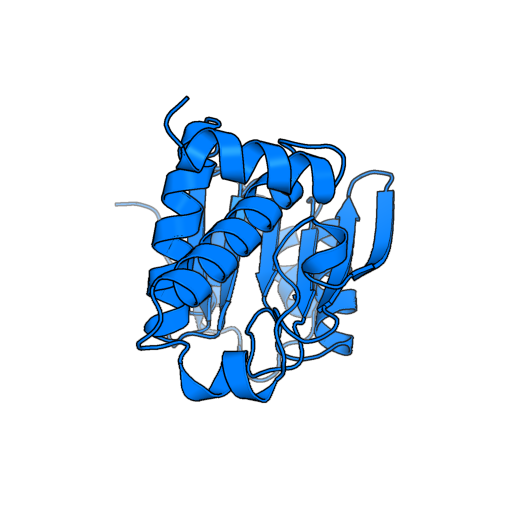C C . GLY A 1 204 ? -9.995 7.464 -18.812 1.00 72.19 204 GLY A C 1
ATOM 1588 O O . GLY A 1 204 ? -10.636 8.304 -19.442 1.00 72.19 204 GLY A O 1
ATOM 1589 N N . HIS A 1 205 ? -10.465 6.259 -18.489 1.00 49.78 205 HIS A N 1
ATOM 1590 C CA . HIS A 1 205 ? -11.865 5.868 -18.627 1.00 49.78 205 HIS A CA 1
ATOM 1591 C C . HIS A 1 205 ? -12.657 6.149 -17.349 1.00 49.78 205 HIS A C 1
ATOM 1593 O O . HIS A 1 205 ? -12.041 6.126 -16.255 1.00 49.78 205 HIS A O 1
#

Organism: NCBI:txid2582419